Protein AF-A0A7J4J5L0-F1 (afdb_monomer)

Solvent-accessible surface area (backbone atoms only — not comparable to full-atom values): 15634 Å² total; per-residue (Å²): 139,87,83,86,82,85,83,82,83,81,82,79,83,82,80,78,83,82,77,85,82,79,92,78,78,90,78,80,82,84,77,84,75,81,82,77,85,75,88,71,87,77,83,82,76,91,72,92,75,92,73,93,68,88,71,80,74,79,77,71,81,46,64,68,41,62,32,50,82,41,61,46,30,36,26,33,30,34,64,84,65,46,70,58,67,76,44,78,20,93,71,23,31,55,92,49,35,62,42,61,39,94,86,28,74,61,43,65,31,49,79,44,61,47,23,31,23,34,30,35,37,73,61,48,75,46,78,71,44,79,16,94,60,23,32,53,98,46,37,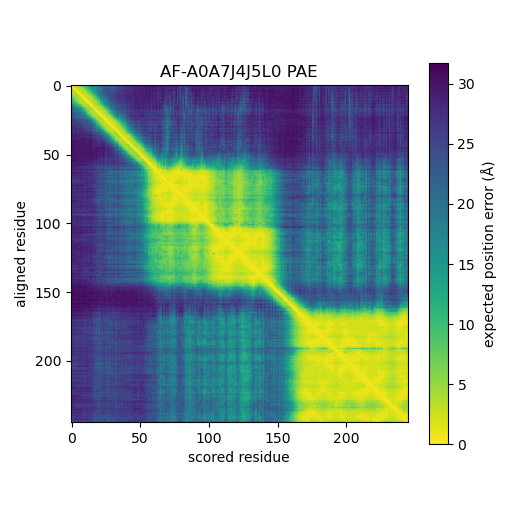60,43,68,78,78,82,75,76,75,71,82,74,79,67,88,63,89,66,74,78,74,78,75,70,77,76,77,78,84,76,70,75,46,77,51,43,60,91,42,74,47,74,56,88,85,32,44,39,28,56,67,50,67,60,79,64,34,36,24,41,25,46,73,89,40,75,52,69,82,37,40,65,73,28,71,48,70,46,98,68,65,48,33,40,33,29,70,38,68,45,64,44,94,53,93,89,41,61,47,35,35,32,31,35,77,91

Structure (mmCIF, N/CA/C/O backbone):
data_AF-A0A7J4J5L0-F1
#
_entry.id   AF-A0A7J4J5L0-F1
#
loop_
_atom_site.group_PDB
_atom_site.id
_atom_site.type_symbol
_atom_site.label_atom_id
_atom_site.label_alt_id
_atom_site.label_comp_id
_atom_site.label_asym_id
_atom_site.label_entity_id
_atom_site.label_seq_id
_atom_site.pdbx_PDB_ins_code
_atom_site.Cartn_x
_atom_site.Cartn_y
_atom_site.Cartn_z
_atom_site.occupancy
_atom_site.B_iso_or_equiv
_atom_site.auth_seq_id
_atom_site.auth_comp_id
_atom_site.auth_asym_id
_atom_site.auth_atom_id
_atom_site.pdbx_PDB_model_num
ATOM 1 N N . MET A 1 1 ? -51.462 -38.281 29.229 1.00 41.22 1 MET A N 1
ATOM 2 C CA . MET A 1 1 ? -50.210 -37.499 29.132 1.00 41.22 1 MET A CA 1
ATOM 3 C C . MET A 1 1 ? -50.408 -36.422 28.075 1.00 41.22 1 MET A C 1
ATOM 5 O O . MET A 1 1 ? -50.454 -36.747 26.898 1.00 41.22 1 MET A O 1
ATOM 9 N N . LYS A 1 2 ? -50.655 -35.177 28.496 1.00 41.81 2 LYS A N 1
ATOM 10 C CA . LYS A 1 2 ? -50.854 -34.020 27.610 1.00 41.81 2 LYS A CA 1
ATOM 11 C C . LYS A 1 2 ? -49.502 -33.325 27.428 1.00 41.81 2 LYS A C 1
ATOM 13 O O . LYS A 1 2 ? -48.874 -32.989 28.426 1.00 41.81 2 LYS A O 1
ATOM 18 N N . LYS A 1 3 ? -49.044 -33.163 26.185 1.00 50.28 3 LYS A N 1
ATOM 19 C CA . LYS A 1 3 ? -47.893 -32.318 25.843 1.00 50.28 3 LYS A CA 1
ATOM 20 C C . LYS A 1 3 ? -48.438 -30.997 25.321 1.00 50.28 3 LYS A C 1
ATOM 22 O O . LYS A 1 3 ? -49.025 -30.967 24.244 1.00 50.28 3 LYS A O 1
ATOM 27 N N . GLU A 1 4 ? -48.274 -29.943 26.106 1.00 55.88 4 GLU A N 1
ATOM 28 C CA . GLU A 1 4 ? -48.490 -28.577 25.645 1.00 55.88 4 GLU A CA 1
ATOM 29 C C . GLU A 1 4 ? -47.251 -28.116 24.875 1.00 55.88 4 GLU A C 1
ATOM 31 O O . GLU A 1 4 ? -46.119 -28.270 25.334 1.00 55.88 4 GLU A O 1
ATOM 36 N N . VAL A 1 5 ? -47.479 -27.609 23.667 1.00 58.91 5 VAL A N 1
ATOM 37 C CA . VAL A 1 5 ? -46.467 -27.021 22.792 1.00 58.91 5 VAL A CA 1
ATOM 38 C C . VAL A 1 5 ? -46.640 -25.510 22.894 1.00 58.91 5 VAL A C 1
ATOM 40 O O . VAL A 1 5 ? -47.616 -24.958 22.394 1.00 58.91 5 VAL A O 1
ATOM 43 N N . ILE A 1 6 ? -45.708 -24.849 23.579 1.00 58.22 6 ILE A N 1
ATOM 44 C CA . ILE A 1 6 ? -45.646 -23.390 23.686 1.00 58.22 6 ILE A CA 1
ATOM 45 C C . ILE A 1 6 ? -44.776 -22.892 22.528 1.00 58.22 6 ILE A C 1
ATOM 47 O O . ILE A 1 6 ? -43.554 -23.016 22.564 1.00 58.22 6 ILE A O 1
ATOM 51 N N . ILE A 1 7 ? -45.406 -22.358 21.479 1.00 59.81 7 ILE A N 1
ATOM 52 C CA . ILE A 1 7 ? -44.718 -21.625 20.409 1.00 59.81 7 ILE A CA 1
ATOM 53 C C . ILE A 1 7 ? -44.631 -20.166 20.856 1.00 59.81 7 ILE A C 1
ATOM 55 O O . ILE A 1 7 ? -45.620 -19.436 20.841 1.00 59.81 7 ILE A O 1
ATOM 59 N N . ALA A 1 8 ? -43.444 -19.764 21.305 1.00 60.69 8 ALA A N 1
ATOM 60 C CA . ALA A 1 8 ? -43.120 -18.382 21.623 1.00 60.69 8 ALA A CA 1
ATOM 61 C C . ALA A 1 8 ? -42.741 -17.638 20.333 1.00 60.69 8 ALA A C 1
ATOM 63 O O . ALA A 1 8 ? -41.656 -17.819 19.781 1.00 60.69 8 ALA A O 1
ATOM 64 N N . THR A 1 9 ? -43.660 -16.812 19.843 1.00 57.59 9 THR A N 1
ATOM 65 C CA . THR A 1 9 ? -43.464 -15.925 18.693 1.00 57.59 9 THR A CA 1
ATOM 66 C C . THR A 1 9 ? -42.597 -14.735 19.110 1.00 57.59 9 THR A C 1
ATOM 68 O O . THR A 1 9 ? -43.066 -13.827 19.795 1.00 57.59 9 THR A O 1
ATOM 71 N N . ILE A 1 10 ? -41.322 -14.732 18.716 1.00 63.66 10 ILE A N 1
ATOM 72 C CA . ILE A 1 10 ? -40.410 -13.596 18.906 1.00 63.66 10 ILE A CA 1
ATOM 73 C C . ILE A 1 10 ? -40.639 -12.598 17.765 1.00 63.66 10 ILE A C 1
ATOM 75 O O . ILE A 1 10 ? -40.247 -12.828 16.623 1.00 63.66 10 ILE A O 1
ATOM 79 N N . ILE A 1 11 ? -41.298 -11.487 18.091 1.00 62.69 11 ILE A N 1
ATOM 80 C CA . ILE A 1 11 ? -41.438 -10.304 17.236 1.00 62.69 11 ILE A CA 1
ATOM 81 C C . ILE A 1 11 ? -40.157 -9.478 17.400 1.00 62.69 11 ILE A C 1
ATOM 83 O O . ILE A 1 11 ? -39.977 -8.808 18.416 1.00 62.69 11 ILE A O 1
ATOM 87 N N . LEU A 1 12 ? -39.253 -9.536 16.418 1.00 59.22 12 LEU A N 1
ATOM 88 C CA . LEU A 1 12 ? -38.087 -8.653 16.366 1.00 59.22 12 LEU A CA 1
ATOM 89 C C . LEU A 1 12 ? -38.465 -7.364 15.618 1.00 59.22 12 LEU A C 1
ATOM 91 O O . LEU A 1 12 ? -38.636 -7.354 14.400 1.00 59.22 12 LEU A O 1
ATOM 95 N N . PHE A 1 13 ? -38.611 -6.277 16.374 1.00 47.94 13 PHE A N 1
ATOM 96 C CA . PHE A 1 13 ? -38.745 -4.910 15.875 1.00 47.94 13 PHE A CA 1
ATOM 97 C C . PHE A 1 13 ? -37.449 -4.478 15.167 1.00 47.94 13 PHE A C 1
ATOM 99 O O . PHE A 1 13 ? -36.434 -4.235 15.816 1.00 47.94 13 PHE A O 1
ATOM 106 N N . LEU A 1 14 ? -37.488 -4.335 13.840 1.00 54.16 14 LEU A N 1
ATOM 107 C CA . LEU A 1 14 ? -36.472 -3.607 13.075 1.00 54.16 14 LEU A CA 1
ATOM 108 C C . LEU A 1 14 ? -36.854 -2.123 13.045 1.00 54.16 14 LEU A C 1
ATOM 110 O O . LEU A 1 14 ? -37.567 -1.662 12.157 1.00 54.16 14 LEU A O 1
ATOM 114 N N . ILE A 1 15 ? -36.390 -1.374 14.046 1.00 58.59 15 ILE A N 1
ATOM 115 C CA . ILE A 1 15 ? -36.432 0.090 14.038 1.00 58.59 15 ILE A CA 1
ATOM 116 C C . ILE A 1 15 ? -35.252 0.556 13.180 1.00 58.59 15 ILE A C 1
ATOM 118 O O . ILE A 1 15 ? -34.105 0.558 13.622 1.00 58.59 15 ILE A O 1
ATOM 122 N N . GLY A 1 16 ? -35.532 0.892 11.922 1.00 48.28 16 GLY A N 1
ATOM 123 C CA . GLY A 1 16 ? -34.565 1.511 11.022 1.00 48.28 16 GLY A CA 1
ATOM 124 C C . GLY A 1 16 ? -34.326 2.968 11.412 1.00 48.28 16 GLY A C 1
ATOM 125 O O . GLY A 1 16 ? -35.200 3.811 11.233 1.00 48.28 16 GLY A O 1
ATOM 126 N N . CYS A 1 17 ? -33.134 3.272 11.923 1.00 54.00 17 CYS A N 1
ATOM 127 C CA . CYS A 1 17 ? -32.651 4.642 12.056 1.00 54.00 17 CYS A CA 1
ATOM 128 C C . CYS A 1 17 ? -32.363 5.217 10.661 1.00 54.00 17 CYS A C 1
ATOM 130 O O . CYS A 1 17 ? -31.339 4.908 10.056 1.00 54.00 17 CYS A O 1
ATOM 132 N N . THR A 1 18 ? -33.244 6.076 10.150 1.00 53.25 18 THR A N 1
ATOM 133 C CA . THR A 1 18 ? -32.931 6.949 9.014 1.00 53.25 18 THR A CA 1
ATOM 134 C C . THR A 1 18 ? -32.119 8.136 9.526 1.00 53.25 18 THR A C 1
ATOM 136 O O . THR A 1 18 ? -32.657 9.011 10.204 1.00 53.25 18 THR A O 1
ATOM 139 N N . ILE A 1 19 ? -30.822 8.169 9.225 1.00 63.94 19 ILE A N 1
ATOM 140 C CA . ILE A 1 19 ? -29.984 9.348 9.468 1.00 63.94 19 ILE A CA 1
ATOM 141 C C . ILE A 1 19 ? -30.158 10.290 8.264 1.00 63.94 19 ILE A C 1
ATOM 143 O O . ILE A 1 19 ? -29.906 9.859 7.137 1.00 63.94 19 ILE A O 1
ATOM 147 N N . PRO A 1 20 ? -30.578 11.554 8.450 1.00 54.88 20 PRO A N 1
ATOM 148 C CA . PRO A 1 20 ? -30.603 12.531 7.370 1.00 54.88 20 PRO A CA 1
ATOM 149 C C . PRO A 1 20 ? -29.170 12.945 7.013 1.00 54.88 20 PRO A C 1
ATOM 151 O O . PRO A 1 20 ? -28.443 13.498 7.837 1.00 54.88 20 PRO A O 1
ATOM 154 N N . ILE A 1 21 ? -28.761 12.678 5.774 1.00 49.75 21 ILE A N 1
ATOM 155 C CA . ILE A 1 21 ? -27.509 13.187 5.212 1.00 49.75 21 ILE A CA 1
ATOM 156 C C . ILE A 1 21 ? -27.763 14.646 4.812 1.00 49.75 21 ILE A C 1
ATOM 158 O O . ILE A 1 21 ? -28.465 14.913 3.840 1.00 49.75 21 ILE A O 1
ATOM 162 N N . GLN A 1 22 ? -27.225 15.594 5.581 1.00 47.97 22 GLN A N 1
ATOM 163 C CA . GLN A 1 22 ? -27.117 16.990 5.158 1.00 47.97 22 GLN A CA 1
ATOM 164 C C . GLN A 1 22 ? -25.947 17.124 4.176 1.00 47.97 22 GLN A C 1
ATOM 166 O O . GLN A 1 22 ? -24.782 17.017 4.556 1.00 47.97 22 GLN A O 1
ATOM 171 N N . GLU A 1 23 ? -26.261 17.371 2.905 1.00 47.53 23 GLU A N 1
ATOM 172 C CA . GLU A 1 23 ? -25.300 17.853 1.916 1.00 47.53 23 GLU A CA 1
ATOM 173 C C . GLU A 1 23 ? -24.926 19.304 2.241 1.00 47.53 23 GLU A C 1
ATOM 175 O O . GLU A 1 23 ? -25.653 20.246 1.927 1.00 47.53 23 GLU A O 1
ATOM 180 N N . THR A 1 24 ? -23.767 19.507 2.861 1.00 56.09 24 THR A N 1
ATOM 181 C CA . THR A 1 24 ? -23.131 20.826 2.929 1.00 56.09 24 THR A CA 1
ATOM 182 C C . THR A 1 24 ? -21.750 20.764 2.304 1.00 56.09 24 THR A C 1
ATOM 184 O O . THR A 1 24 ? -20.881 20.048 2.796 1.00 56.09 24 THR A O 1
ATOM 187 N N . GLY A 1 25 ? -21.536 21.572 1.262 1.00 41.88 25 GLY A N 1
ATOM 188 C CA . GLY A 1 25 ? -20.196 22.005 0.870 1.00 41.88 25 GLY A CA 1
ATOM 189 C C . GLY A 1 25 ? -19.904 21.947 -0.624 1.00 41.88 25 GLY A C 1
ATOM 190 O O . GLY A 1 25 ? -19.124 21.113 -1.071 1.00 41.88 25 GLY A O 1
ATOM 191 N N . LYS A 1 26 ? -20.442 22.901 -1.395 1.00 43.31 26 LYS A N 1
ATOM 192 C CA . LYS A 1 26 ? -19.786 23.337 -2.636 1.00 43.31 26 LYS A CA 1
ATOM 193 C C . LYS A 1 26 ? -18.504 24.077 -2.242 1.00 43.31 26 LYS A C 1
ATOM 195 O O . LYS A 1 26 ? -18.563 25.236 -1.842 1.00 43.31 26 LYS A O 1
ATOM 200 N N . ALA A 1 27 ? -17.364 23.400 -2.318 1.00 41.53 27 ALA A N 1
ATOM 201 C CA . ALA A 1 27 ? -16.062 24.050 -2.262 1.00 41.53 27 ALA A CA 1
ATOM 202 C C . ALA A 1 27 ? -15.787 24.692 -3.630 1.00 41.53 27 ALA A C 1
ATOM 204 O O . ALA A 1 27 ? -15.603 23.994 -4.626 1.00 41.53 27 ALA A O 1
ATOM 205 N N . TYR A 1 28 ? -15.805 26.022 -3.679 1.00 46.91 28 TYR A N 1
ATOM 206 C CA . TYR A 1 28 ? -15.285 26.784 -4.807 1.00 46.91 28 TYR A CA 1
ATOM 207 C C . TYR A 1 28 ? -13.760 26.804 -4.694 1.00 46.91 28 TYR A C 1
ATOM 209 O O . TYR A 1 28 ? -13.218 27.397 -3.764 1.00 46.91 28 TYR A O 1
ATOM 217 N N . PHE A 1 29 ? -13.072 26.155 -5.631 1.00 48.50 29 PHE A N 1
ATOM 218 C CA . PHE A 1 29 ? -11.653 26.402 -5.859 1.00 48.50 29 PHE 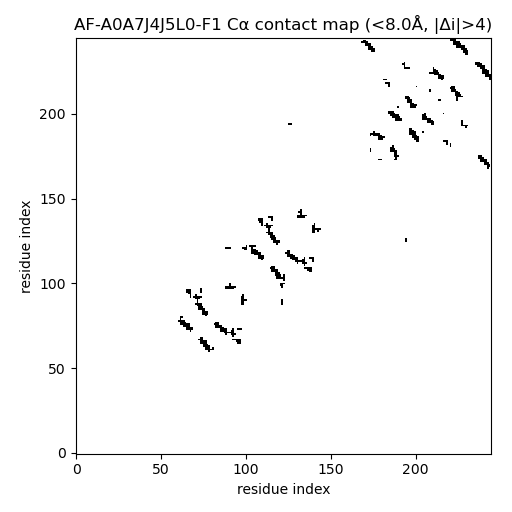A CA 1
ATOM 219 C C . PHE A 1 29 ? -11.540 27.603 -6.797 1.00 48.50 29 PHE A C 1
ATOM 221 O O . PHE A 1 29 ? -11.935 27.535 -7.958 1.00 48.50 29 PHE A O 1
ATOM 228 N N . VAL A 1 30 ? -11.043 28.718 -6.265 1.00 49.28 30 VAL A N 1
ATOM 229 C CA . VAL A 1 30 ? -10.548 29.842 -7.060 1.00 49.28 30 VAL A CA 1
ATOM 230 C C . VAL A 1 30 ? -9.077 29.544 -7.334 1.00 49.28 30 VAL A C 1
ATOM 232 O O . VAL A 1 30 ? -8.233 29.748 -6.465 1.00 49.28 30 VAL A O 1
ATOM 235 N N . GLU A 1 31 ? -8.770 29.008 -8.513 1.00 54.03 31 GLU A N 1
ATOM 236 C CA . GLU A 1 31 ? -7.400 29.010 -9.022 1.00 54.03 31 GLU A CA 1
ATOM 237 C C . GLU A 1 31 ? -7.111 30.386 -9.628 1.00 54.03 31 GLU A C 1
ATOM 239 O O . GLU A 1 31 ? -7.734 30.807 -10.603 1.00 54.03 31 GLU A O 1
ATOM 244 N N . ASN A 1 32 ? -6.160 31.094 -9.018 1.00 53.44 32 ASN A N 1
ATOM 245 C CA . ASN A 1 32 ? -5.480 32.225 -9.634 1.00 53.44 32 ASN A CA 1
ATOM 246 C C . ASN A 1 32 ? -4.649 31.689 -10.805 1.00 53.44 32 ASN A C 1
ATOM 248 O O . ASN A 1 32 ? -3.550 31.173 -10.611 1.00 53.44 32 ASN A O 1
ATOM 252 N N . ILE A 1 33 ? -5.187 31.804 -12.016 1.00 55.09 33 ILE A N 1
ATOM 253 C CA . ILE A 1 33 ? -4.432 31.599 -13.250 1.00 55.09 33 ILE A CA 1
ATOM 254 C C . ILE A 1 33 ? -3.673 32.900 -13.524 1.00 55.09 33 ILE A C 1
ATOM 256 O O . ILE A 1 33 ? -4.262 33.911 -13.908 1.00 55.09 33 ILE A O 1
ATOM 260 N N . GLU A 1 34 ? -2.358 32.884 -13.304 1.00 56.50 34 GLU A N 1
ATOM 261 C CA . GLU A 1 34 ? -1.467 33.910 -13.840 1.00 56.50 34 GLU A CA 1
ATOM 262 C C . GLU A 1 34 ? -1.493 33.822 -15.371 1.00 56.50 34 GLU A C 1
ATOM 264 O O . GLU A 1 34 ? -1.092 32.831 -15.983 1.00 56.50 34 GLU A O 1
ATOM 269 N N . ASN A 1 35 ? -2.046 34.870 -15.981 1.00 49.44 35 ASN A N 1
ATOM 270 C CA . ASN A 1 35 ? -2.216 35.026 -17.417 1.00 49.44 35 ASN A CA 1
ATOM 271 C C . ASN A 1 35 ? -0.862 35.003 -18.137 1.00 49.44 35 ASN A C 1
ATOM 273 O O . ASN A 1 35 ? -0.166 36.017 -18.196 1.00 49.44 35 ASN A O 1
ATOM 277 N N . ASN A 1 36 ? -0.519 33.870 -18.749 1.00 54.34 36 ASN A N 1
ATOM 278 C CA . ASN A 1 36 ? 0.486 33.839 -19.801 1.00 54.34 36 ASN A CA 1
ATOM 279 C C . ASN A 1 36 ? -0.211 34.138 -21.136 1.00 54.34 36 ASN A C 1
ATOM 281 O O . ASN A 1 36 ? -0.947 33.315 -21.683 1.00 54.34 36 ASN A O 1
ATOM 285 N N . THR A 1 37 ? -0.039 35.369 -21.608 1.00 45.97 37 THR A N 1
ATOM 286 C CA . THR A 1 37 ? -0.673 35.926 -22.805 1.00 45.97 37 THR A CA 1
ATOM 287 C C . THR A 1 37 ? -0.157 35.227 -24.064 1.00 45.97 37 THR A C 1
ATOM 289 O O . THR A 1 37 ? 0.851 35.624 -24.646 1.00 45.97 37 THR A O 1
ATOM 292 N N . ILE A 1 38 ? -0.857 34.186 -24.519 1.00 52.00 38 ILE A N 1
ATOM 293 C CA . ILE A 1 38 ? -0.682 33.652 -25.873 1.00 52.00 38 ILE A CA 1
ATOM 294 C C . ILE A 1 38 ? -1.526 34.519 -26.813 1.00 52.00 38 ILE A C 1
ATOM 296 O O . ILE A 1 38 ? -2.755 34.461 -26.800 1.00 52.00 38 ILE A O 1
ATOM 300 N N . ASN A 1 39 ? -0.855 35.335 -27.629 1.00 46.88 39 ASN A N 1
ATOM 301 C CA . ASN A 1 39 ? -1.460 36.083 -28.731 1.00 46.88 39 ASN A CA 1
ATOM 302 C C . ASN A 1 39 ? -1.982 35.108 -29.799 1.00 46.88 39 ASN A C 1
ATOM 304 O O . ASN A 1 39 ? -1.275 34.776 -30.748 1.00 46.88 39 ASN A O 1
ATOM 308 N N . ILE A 1 40 ? -3.224 34.648 -29.650 1.00 48.03 40 ILE A N 1
ATOM 309 C CA . ILE A 1 40 ? -3.957 33.977 -30.724 1.00 48.03 40 ILE A CA 1
ATOM 310 C C . ILE A 1 40 ? -4.703 35.058 -31.500 1.00 48.03 40 ILE A C 1
ATOM 312 O O . ILE A 1 40 ? -5.673 35.640 -31.018 1.00 48.03 40 ILE A O 1
ATOM 316 N N . THR A 1 41 ? -4.225 35.336 -32.710 1.00 46.03 41 THR A N 1
ATOM 317 C CA . THR A 1 41 ? -4.875 36.206 -33.692 1.00 46.03 41 THR A CA 1
ATOM 318 C C . THR A 1 41 ? -6.282 35.683 -33.993 1.00 46.03 41 THR A C 1
ATOM 320 O O . THR A 1 41 ? -6.459 34.713 -34.729 1.00 46.03 41 THR A O 1
ATOM 323 N N . GLN A 1 42 ? -7.294 36.321 -33.407 1.00 45.78 42 GLN A N 1
ATOM 324 C CA . GLN A 1 42 ? -8.696 36.075 -33.723 1.00 45.78 42 GLN A CA 1
ATOM 325 C C . GLN A 1 42 ? -9.066 36.813 -35.013 1.00 45.78 42 GLN A C 1
ATOM 327 O O . GLN A 1 42 ? -9.263 38.025 -35.012 1.00 45.78 42 GLN A O 1
ATOM 332 N N . ASN A 1 43 ? -9.212 36.071 -36.111 1.00 49.44 43 ASN A N 1
ATOM 333 C CA . ASN A 1 43 ? -10.001 36.527 -37.252 1.00 49.44 43 ASN A CA 1
ATOM 334 C C . ASN A 1 43 ? -11.486 36.364 -36.903 1.00 49.44 43 ASN A C 1
ATOM 336 O O . ASN A 1 43 ? -12.073 35.295 -37.069 1.00 49.44 43 ASN A O 1
ATOM 340 N N . GLN A 1 44 ? -12.076 37.439 -36.383 1.00 52.62 44 GLN A N 1
ATOM 341 C CA . GLN A 1 44 ? -13.515 37.582 -36.191 1.00 52.62 44 GLN A CA 1
ATOM 342 C C . GLN A 1 44 ? -14.214 37.687 -37.553 1.00 52.62 44 GLN A C 1
ATOM 344 O O . GLN A 1 44 ? -14.100 38.691 -38.252 1.00 52.62 44 GLN A O 1
ATOM 349 N N . SER A 1 45 ? -14.988 36.663 -37.911 1.00 55.06 45 SER A N 1
ATOM 350 C CA . SER A 1 45 ? -16.084 36.788 -38.871 1.00 55.06 45 SER A CA 1
ATOM 351 C C . SER A 1 45 ? -17.381 36.552 -38.106 1.00 55.06 45 SER A C 1
ATOM 353 O O . SER A 1 45 ? -17.760 35.418 -37.817 1.00 55.06 45 SER A O 1
ATOM 355 N N . ASN A 1 46 ? -18.021 37.653 -37.711 1.00 59.12 46 ASN A N 1
ATOM 356 C CA . ASN A 1 46 ? -19.341 37.644 -37.099 1.00 59.12 46 ASN A CA 1
ATOM 357 C C . ASN A 1 46 ? -20.361 37.157 -38.131 1.00 59.12 46 ASN A C 1
ATOM 359 O O . ASN A 1 46 ? -20.699 37.879 -39.069 1.00 59.12 46 ASN A O 1
ATOM 363 N N . LYS A 1 47 ? -20.872 35.942 -37.933 1.00 55.12 47 LYS A N 1
ATOM 364 C CA . LYS A 1 47 ? -22.097 35.475 -38.576 1.00 55.12 47 LYS A CA 1
ATOM 365 C C . LYS A 1 47 ? -23.112 35.157 -37.489 1.00 55.12 47 LYS A C 1
ATOM 367 O O . LYS A 1 47 ? -23.065 34.096 -36.873 1.00 55.12 47 LYS A O 1
ATOM 372 N N . GLU A 1 48 ? -24.014 36.107 -37.262 1.00 62.06 48 GLU A N 1
ATOM 373 C CA . GLU A 1 48 ? -25.265 35.882 -36.543 1.00 62.06 48 GLU A CA 1
ATOM 374 C C . GLU A 1 48 ? -26.005 34.701 -37.178 1.00 62.06 48 GLU A C 1
ATOM 376 O O . GLU A 1 48 ? -26.349 34.731 -38.363 1.00 62.06 48 GLU A O 1
ATOM 381 N N . ILE A 1 49 ? -26.264 33.656 -36.392 1.00 51.50 49 ILE A N 1
ATOM 382 C CA . ILE A 1 49 ? -27.213 32.607 -36.760 1.00 51.50 49 ILE A CA 1
ATOM 383 C C . ILE A 1 49 ? -28.206 32.426 -35.617 1.00 51.50 49 ILE A C 1
ATOM 385 O O . ILE A 1 49 ? -27.935 31.804 -34.593 1.00 51.50 49 ILE A O 1
ATOM 389 N N . ASN A 1 50 ? -29.395 32.968 -35.869 1.00 60.72 50 ASN A N 1
ATOM 390 C CA . ASN A 1 50 ? -30.661 32.557 -35.286 1.00 60.72 50 ASN A CA 1
ATOM 391 C C . ASN A 1 50 ? -30.892 31.051 -35.485 1.00 60.72 50 ASN A C 1
ATOM 393 O O . ASN A 1 50 ? -30.927 30.596 -36.628 1.00 60.72 50 ASN A O 1
ATOM 397 N N . LYS A 1 51 ? -31.170 30.318 -34.404 1.00 48.84 51 LYS A N 1
ATOM 398 C CA . LYS A 1 51 ? -32.390 29.505 -34.207 1.00 48.84 51 LYS A CA 1
ATOM 399 C C . LYS A 1 51 ? -32.167 28.472 -33.109 1.00 48.84 51 LYS A C 1
ATOM 401 O O . LYS A 1 51 ? -31.429 27.507 -33.273 1.00 48.84 51 LYS A O 1
ATOM 406 N N . THR A 1 52 ? -32.925 28.654 -32.038 1.00 56.91 52 THR A N 1
ATOM 407 C CA . THR A 1 52 ? -33.253 27.663 -31.020 1.00 56.91 52 THR A CA 1
ATOM 408 C C . THR A 1 52 ? -33.915 26.461 -31.695 1.00 56.91 52 THR A C 1
ATOM 410 O O . THR A 1 52 ? -35.101 26.488 -32.023 1.00 56.91 52 THR A O 1
ATOM 413 N N . LYS A 1 53 ? -33.132 25.418 -31.968 1.00 52.38 53 LYS A N 1
ATOM 414 C CA . LYS A 1 53 ? -33.646 24.077 -32.235 1.00 52.38 53 LYS A CA 1
ATOM 415 C C . LYS A 1 53 ? -33.582 23.349 -30.898 1.00 52.38 53 LYS A C 1
ATOM 417 O O . LYS A 1 53 ? -32.493 23.175 -30.362 1.00 52.38 53 LYS A O 1
ATOM 422 N N . ASN A 1 54 ? -34.744 23.000 -30.347 1.00 57.16 54 ASN A N 1
ATOM 423 C CA . ASN A 1 54 ? -34.845 21.993 -29.296 1.00 57.16 54 ASN A CA 1
ATOM 424 C C . ASN A 1 54 ? -34.330 20.689 -29.904 1.00 57.16 54 ASN A C 1
ATOM 426 O O . ASN A 1 54 ? -35.077 19.984 -30.578 1.00 57.16 54 ASN A O 1
ATOM 430 N N . ASP A 1 55 ? -33.030 20.454 -29.761 1.00 54.50 55 ASP A N 1
ATOM 431 C CA . ASP A 1 55 ? -32.430 19.163 -30.039 1.00 54.50 55 ASP A CA 1
ATOM 432 C C . ASP A 1 55 ? -32.886 18.263 -28.894 1.00 54.50 55 ASP A C 1
ATOM 434 O O . ASP A 1 55 ? -32.534 18.483 -27.733 1.00 54.50 55 ASP A O 1
ATOM 438 N N . GLU A 1 56 ? -33.771 17.319 -29.205 1.00 60.91 56 GLU A N 1
ATOM 439 C CA . GLU A 1 56 ? -34.049 16.189 -28.332 1.00 60.91 56 GLU A CA 1
ATOM 440 C C . GLU A 1 56 ? -32.722 15.458 -28.155 1.00 60.91 56 GLU A C 1
ATOM 442 O O . GLU A 1 56 ? -32.310 14.667 -29.001 1.00 60.91 56 GLU A O 1
ATOM 447 N N . THR A 1 57 ? -32.003 15.795 -27.083 1.00 59.34 57 THR A N 1
ATOM 448 C CA . THR A 1 57 ? -30.752 15.147 -26.719 1.00 59.34 57 THR A CA 1
ATOM 449 C C . THR A 1 57 ? -31.078 13.686 -26.454 1.00 59.34 57 THR A C 1
ATOM 451 O O . THR A 1 57 ? -31.553 13.331 -25.374 1.00 59.34 57 THR A O 1
ATOM 454 N N . ILE A 1 58 ? -30.884 12.843 -27.469 1.00 68.81 58 ILE A N 1
ATOM 455 C CA . ILE A 1 58 ? -30.968 11.393 -27.357 1.00 68.81 58 ILE A CA 1
ATOM 456 C C . ILE A 1 58 ? -29.914 11.012 -26.322 1.00 68.81 58 ILE A C 1
ATOM 458 O O . ILE A 1 58 ? -28.719 10.966 -26.609 1.00 68.81 58 ILE A O 1
ATOM 462 N N . SER A 1 59 ? -30.366 10.840 -25.083 1.00 74.56 59 SER A N 1
ATOM 463 C CA . SER A 1 59 ? -29.531 10.445 -23.961 1.00 74.56 59 SER A CA 1
ATOM 464 C C . SER A 1 59 ? -29.080 9.016 -24.226 1.00 74.56 59 SER A C 1
ATOM 466 O O . SER A 1 59 ? -29.820 8.063 -23.981 1.00 74.56 59 SER A O 1
ATOM 468 N N . THR A 1 60 ? -27.891 8.863 -24.809 1.00 82.56 60 THR A N 1
ATOM 469 C CA . THR A 1 60 ? -27.239 7.560 -24.916 1.00 82.56 60 THR A CA 1
ATOM 470 C C . THR A 1 60 ? -27.113 6.970 -23.513 1.00 82.56 60 THR A C 1
ATOM 472 O O . THR A 1 60 ? -26.647 7.673 -22.611 1.00 82.56 60 THR A O 1
ATOM 475 N N . PRO A 1 61 ? -27.537 5.712 -23.304 1.00 89.25 61 PRO A N 1
ATOM 476 C CA . PRO A 1 61 ? -27.467 5.079 -21.996 1.00 89.25 61 PRO A CA 1
ATOM 477 C C . PRO A 1 61 ? -26.025 5.097 -21.481 1.00 89.25 61 PRO A C 1
ATOM 479 O O . PRO A 1 61 ? -25.079 4.825 -22.220 1.00 89.25 61 PRO A O 1
ATOM 482 N N . CYS A 1 62 ? -25.855 5.457 -20.210 1.00 93.81 62 CYS A N 1
ATOM 483 C CA . CYS A 1 62 ? -24.546 5.464 -19.575 1.00 93.81 62 CYS A CA 1
ATOM 484 C C . CYS A 1 62 ? -24.105 4.031 -19.297 1.00 93.81 62 CYS A C 1
ATOM 486 O O . CYS A 1 62 ? -24.739 3.316 -18.525 1.00 93.81 62 CYS A O 1
ATOM 488 N N . GLU A 1 63 ? -23.001 3.627 -19.911 1.00 96.19 63 GLU A N 1
ATOM 489 C CA . GLU A 1 63 ? -22.358 2.343 -19.652 1.00 96.19 63 GLU A CA 1
ATOM 490 C C . GLU A 1 63 ? -21.199 2.525 -18.676 1.00 96.19 63 GLU A C 1
ATOM 492 O O . GLU A 1 63 ? -20.426 3.485 -18.792 1.00 96.19 63 GLU A O 1
ATOM 497 N N . GLN A 1 64 ? -21.059 1.585 -17.738 1.00 96.69 64 GLN A N 1
ATOM 498 C CA . GLN A 1 64 ? -19.958 1.579 -16.787 1.00 96.69 64 GLN A CA 1
ATOM 499 C C . GLN A 1 64 ? -18.606 1.435 -17.498 1.00 96.69 64 GLN A C 1
ATOM 501 O O . GLN A 1 64 ? -18.294 0.388 -18.062 1.00 96.69 64 GLN A O 1
ATOM 506 N N . GLN A 1 65 ? -17.787 2.482 -17.440 1.00 97.12 65 GLN A N 1
ATOM 507 C CA . GLN A 1 65 ? -16.474 2.528 -18.081 1.00 97.12 65 GLN A CA 1
ATOM 508 C C . GLN A 1 65 ? -15.611 3.621 -17.459 1.00 97.12 65 GLN A C 1
ATOM 510 O O . GLN A 1 65 ? -16.120 4.579 -16.879 1.00 97.12 65 GLN A O 1
ATOM 515 N N . TRP A 1 66 ? -14.294 3.518 -17.585 1.00 96.88 66 TRP A N 1
ATOM 516 C CA . TRP A 1 66 ? -13.438 4.630 -17.199 1.00 96.88 66 TRP A CA 1
ATOM 517 C C . TRP A 1 66 ? -13.489 5.733 -18.249 1.00 96.88 66 TRP A C 1
ATOM 519 O O . TRP A 1 66 ? -13.338 5.436 -19.427 1.00 96.88 66 TRP A O 1
ATOM 529 N N . ARG A 1 67 ? -13.631 6.990 -17.820 1.00 96.94 67 ARG A N 1
ATOM 530 C CA . ARG A 1 67 ? -13.614 8.155 -18.708 1.00 96.94 67 ARG A CA 1
ATOM 531 C C . ARG A 1 67 ? -12.740 9.286 -18.204 1.00 96.94 67 ARG A C 1
ATOM 533 O O . ARG A 1 67 ? -12.549 9.448 -16.998 1.00 96.94 67 ARG A O 1
ATOM 540 N N . CYS A 1 68 ? -12.243 10.095 -19.131 1.00 97.88 68 CYS A N 1
ATOM 541 C CA . CYS A 1 68 ? -11.609 11.363 -18.791 1.00 97.88 68 CYS A CA 1
ATOM 542 C C . CYS A 1 68 ? -12.688 12.369 -18.378 1.00 97.88 68 CYS A C 1
ATOM 544 O O . CYS A 1 68 ? -13.505 12.776 -19.200 1.00 97.88 68 CYS A O 1
ATOM 546 N N . ILE A 1 69 ? -12.689 12.784 -17.110 1.00 96.44 69 ILE A N 1
ATOM 547 C CA . ILE A 1 69 ? -13.608 13.828 -16.616 1.00 96.44 69 ILE A CA 1
ATOM 548 C C . ILE A 1 69 ? -12.968 15.217 -16.639 1.00 96.44 69 ILE A C 1
ATOM 550 O O . ILE A 1 69 ? -13.657 16.230 -16.566 1.00 96.44 69 ILE A O 1
ATOM 554 N N . SER A 1 70 ? -11.641 15.263 -16.729 1.00 96.31 70 SER A N 1
ATOM 555 C CA . SER A 1 70 ? -10.860 16.470 -16.958 1.00 96.31 70 SER A CA 1
ATOM 556 C C . SER A 1 70 ? -9.555 16.101 -17.672 1.00 96.31 70 SER A C 1
ATOM 558 O O . SER A 1 70 ? -9.197 14.918 -17.713 1.00 96.31 70 SER A O 1
ATOM 560 N N . PRO A 1 71 ? -8.791 17.083 -18.184 1.00 96.31 71 PRO A N 1
ATOM 561 C CA . PRO A 1 71 ? -7.484 16.822 -18.777 1.00 96.31 71 PRO A CA 1
ATOM 562 C C . PRO A 1 71 ? -6.494 16.128 -17.840 1.00 96.31 71 PRO A C 1
ATOM 564 O O . PRO A 1 71 ? -5.537 15.562 -18.338 1.00 96.31 71 PRO A O 1
ATOM 567 N N . ALA A 1 72 ? -6.695 16.147 -16.519 1.00 94.81 72 ALA A N 1
ATOM 568 C CA . ALA A 1 72 ? -5.777 15.561 -15.538 1.00 94.81 72 ALA A CA 1
ATOM 569 C C . ALA A 1 72 ? -6.383 14.398 -14.733 1.00 94.81 72 ALA A C 1
ATOM 571 O O . ALA A 1 72 ? -5.693 13.816 -13.900 1.00 94.81 72 ALA A O 1
ATOM 572 N N . ILE A 1 73 ? -7.665 14.061 -14.923 1.00 93.94 73 ILE A N 1
ATOM 573 C CA . ILE A 1 73 ? -8.362 13.078 -14.081 1.00 93.94 73 ILE A CA 1
ATOM 574 C C . ILE A 1 73 ? -9.174 12.107 -14.937 1.00 93.94 73 ILE A C 1
ATOM 576 O O . ILE A 1 73 ? -10.042 12.504 -15.719 1.00 93.94 73 ILE A O 1
ATOM 580 N N . LYS A 1 74 ? -8.939 10.817 -14.694 1.00 96.19 74 LYS A N 1
ATOM 581 C CA . LYS A 1 74 ? -9.732 9.693 -15.193 1.00 96.19 74 LYS A CA 1
ATOM 582 C C . LYS A 1 74 ? -10.600 9.158 -14.054 1.00 96.19 74 LYS A C 1
ATOM 584 O O . LYS A 1 74 ? -10.109 8.992 -12.941 1.00 96.19 74 LYS A O 1
ATOM 589 N N . ALA A 1 75 ? -11.883 8.911 -14.294 1.00 95.31 75 ALA A N 1
ATOM 590 C CA . ALA A 1 75 ? -12.801 8.401 -13.278 1.00 95.31 75 ALA A CA 1
ATOM 591 C C . ALA A 1 75 ? -13.692 7.279 -13.818 1.00 95.31 75 ALA A C 1
ATOM 593 O O . ALA A 1 75 ? -13.997 7.250 -15.010 1.00 95.31 75 ALA A O 1
ATOM 594 N N . LEU A 1 76 ? -14.101 6.351 -12.954 1.00 96.69 76 LEU A N 1
ATOM 595 C CA . LEU A 1 76 ? -15.015 5.271 -13.324 1.00 96.69 76 LEU A CA 1
ATOM 596 C C . LEU A 1 76 ? -16.445 5.821 -13.409 1.00 96.69 76 LEU A C 1
ATOM 598 O O . LEU A 1 76 ? -17.038 6.176 -12.394 1.00 96.69 76 LEU A O 1
ATOM 602 N N . GLN A 1 77 ? -16.999 5.913 -14.616 1.00 97.25 77 GLN A N 1
ATOM 603 C CA . GLN A 1 77 ? -18.413 6.199 -14.835 1.00 97.25 77 GLN A CA 1
ATOM 604 C C . GLN A 1 77 ? -19.238 4.966 -14.459 1.00 97.25 77 GLN A C 1
ATOM 606 O O . GLN A 1 77 ? -18.875 3.851 -14.822 1.00 97.25 77 GLN A O 1
ATOM 611 N N . LEU A 1 78 ? -20.344 5.160 -13.749 1.00 95.56 78 LEU A N 1
ATOM 612 C CA . LEU A 1 78 ? -21.309 4.125 -13.384 1.00 95.56 78 LEU A CA 1
ATOM 613 C C . LEU A 1 78 ? -22.535 4.166 -14.316 1.00 95.56 78 LEU A C 1
ATOM 615 O O . LEU A 1 78 ? -22.761 5.140 -15.034 1.00 95.56 78 LEU A O 1
ATOM 619 N N . ASN A 1 79 ? -23.381 3.132 -14.260 1.00 95.31 79 ASN A N 1
ATOM 620 C CA . ASN A 1 79 ? -24.580 3.011 -15.110 1.00 95.31 79 ASN A CA 1
ATOM 621 C C . ASN A 1 79 ? -25.630 4.123 -14.896 1.00 95.31 79 ASN A C 1
ATOM 623 O O . ASN A 1 79 ? -26.513 4.324 -15.721 1.00 95.31 79 ASN A O 1
ATOM 627 N N . ASN A 1 80 ? -25.543 4.863 -13.789 1.00 94.50 80 ASN A N 1
ATOM 628 C CA . ASN A 1 80 ? -26.382 6.029 -13.490 1.00 94.50 80 ASN A CA 1
ATOM 629 C C . ASN A 1 80 ? -25.734 7.361 -13.925 1.00 94.50 80 ASN A C 1
ATOM 631 O O . ASN A 1 80 ? -26.139 8.419 -13.447 1.00 94.50 80 ASN A O 1
ATOM 635 N N . CYS A 1 81 ? -24.700 7.311 -14.772 1.00 93.31 81 CYS A N 1
ATOM 636 C CA . CYS A 1 81 ? -23.911 8.454 -15.236 1.00 93.31 81 CYS A CA 1
ATOM 637 C C . CYS A 1 81 ? -23.114 9.196 -14.152 1.00 93.31 81 CYS A C 1
ATOM 639 O O . CYS A 1 81 ? -22.507 10.224 -14.456 1.00 93.31 81 CYS A O 1
ATOM 641 N N . SER A 1 82 ? -23.091 8.716 -12.905 1.00 95.75 82 SER A N 1
ATOM 642 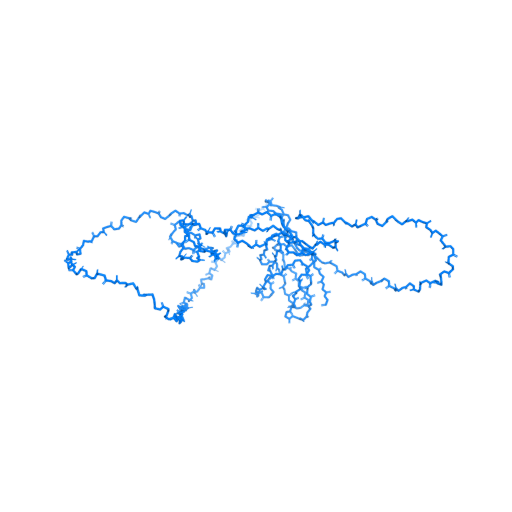C CA . SER A 1 82 ? -22.224 9.295 -11.883 1.00 95.75 82 SER A CA 1
ATOM 643 C C . SER A 1 82 ? -20.796 8.772 -12.026 1.00 95.75 82 SER A C 1
ATOM 645 O O . SER A 1 82 ? -20.552 7.740 -12.651 1.00 95.75 82 SER A O 1
ATOM 647 N N . PHE A 1 83 ? -19.838 9.497 -11.452 1.00 93.06 83 PHE A N 1
ATOM 648 C CA . PHE A 1 83 ? -18.438 9.084 -11.419 1.00 93.06 83 PHE A CA 1
ATOM 649 C C . PHE A 1 83 ? -18.059 8.631 -10.012 1.00 93.06 83 PHE A C 1
ATOM 651 O O . PHE A 1 83 ? -18.352 9.327 -9.035 1.00 93.06 83 PHE A O 1
ATOM 658 N N . SER A 1 84 ? -17.389 7.487 -9.919 1.00 93.88 84 SER A N 1
ATOM 659 C CA . SER A 1 84 ? -16.790 6.970 -8.693 1.00 93.88 84 SER A CA 1
ATOM 660 C C . SER A 1 84 ? -15.267 7.158 -8.727 1.00 93.88 84 SER A C 1
ATOM 662 O O . SER A 1 84 ? -14.808 8.261 -9.023 1.00 93.88 84 SER A O 1
ATOM 664 N N . GLU A 1 85 ? -14.504 6.130 -8.350 1.00 88.31 85 GLU A N 1
ATOM 665 C CA . GLU A 1 85 ? -13.041 6.075 -8.244 1.00 88.31 85 GLU A CA 1
ATOM 666 C C . GLU A 1 85 ? -12.314 7.003 -9.223 1.00 88.31 85 GLU A C 1
ATOM 668 O O . GLU A 1 85 ? -12.632 7.043 -10.411 1.00 88.31 85 GLU A O 1
ATOM 673 N N . ARG A 1 86 ? -11.326 7.753 -8.722 1.00 89.50 86 ARG A N 1
ATOM 674 C CA . ARG A 1 86 ? -10.585 8.756 -9.494 1.00 89.50 86 ARG A CA 1
ATOM 675 C C . ARG A 1 86 ? -9.106 8.411 -9.529 1.00 89.50 86 ARG A C 1
ATOM 677 O O . ARG A 1 86 ? -8.512 8.121 -8.493 1.00 89.50 86 ARG A O 1
ATOM 684 N N . VAL A 1 87 ? -8.520 8.520 -10.711 1.00 89.69 87 VAL A N 1
ATOM 685 C CA . VAL A 1 87 ? -7.099 8.328 -10.988 1.00 89.69 87 VAL A CA 1
ATOM 686 C C . VAL A 1 87 ? -6.546 9.634 -11.548 1.00 89.69 87 VAL A C 1
ATOM 688 O O . VAL A 1 87 ? -7.109 10.212 -12.480 1.00 89.69 87 VAL A O 1
ATOM 691 N N . SER A 1 88 ? -5.454 10.114 -10.956 1.00 90.69 88 SER A N 1
ATOM 692 C CA . SER A 1 88 ? -4.731 11.286 -11.451 1.00 90.69 88 SER A CA 1
ATOM 693 C C . SER A 1 88 ? -3.870 10.883 -12.646 1.00 90.69 88 SER A C 1
ATOM 695 O O . SER A 1 88 ? -3.033 9.992 -12.523 1.00 90.69 88 SER A O 1
ATOM 697 N N . CYS A 1 89 ? -4.062 11.526 -13.795 1.00 92.44 89 CYS A N 1
ATOM 698 C CA . CYS A 1 89 ? -3.250 11.307 -14.985 1.00 92.44 89 CYS A CA 1
ATOM 699 C C . CYS A 1 89 ? -2.149 12.370 -15.059 1.00 92.44 89 CYS A C 1
ATOM 701 O O . CYS A 1 89 ? -2.372 13.480 -15.544 1.00 92.44 89 CYS A O 1
ATOM 703 N N . LYS A 1 90 ? -0.942 12.023 -14.606 1.00 90.19 90 LYS A N 1
ATOM 704 C CA . LYS A 1 90 ? 0.192 12.957 -14.479 1.00 90.19 90 LYS A CA 1
ATOM 705 C C . LYS A 1 90 ? 0.591 13.646 -15.790 1.00 90.19 90 LYS A C 1
ATOM 707 O O . LYS A 1 90 ? 0.962 14.813 -15.769 1.00 90.19 90 LYS A O 1
ATOM 712 N N . ASN A 1 91 ? 0.471 12.938 -16.914 1.00 92.06 91 ASN A N 1
ATOM 713 C CA . ASN A 1 91 ? 0.780 13.465 -18.251 1.00 92.06 91 ASN A CA 1
ATOM 714 C C . ASN A 1 91 ? -0.477 13.804 -19.064 1.00 92.06 91 ASN A C 1
ATOM 716 O O . ASN A 1 91 ? -0.400 14.020 -20.269 1.00 92.06 91 ASN A O 1
ATOM 720 N N . GLY A 1 92 ? -1.633 13.839 -18.406 1.00 93.94 92 GLY A N 1
ATOM 721 C CA . GLY A 1 92 ? -2.915 14.152 -19.011 1.00 93.94 92 GLY A CA 1
ATOM 722 C C . GLY A 1 92 ? -3.771 12.932 -19.356 1.00 93.94 92 GLY A C 1
ATOM 723 O O . GLY A 1 92 ? -3.305 11.795 -19.359 1.00 93.94 92 GLY A O 1
ATOM 724 N N . CYS A 1 93 ? -5.053 13.171 -19.615 1.00 96.88 93 CYS A N 1
ATOM 725 C CA . CYS A 1 93 ? -6.060 12.178 -19.970 1.00 96.88 93 CYS A CA 1
ATOM 726 C C . CYS A 1 93 ? -6.605 12.484 -21.367 1.00 96.88 93 CYS A C 1
ATOM 728 O O . CYS A 1 93 ? -7.066 13.597 -21.623 1.00 96.88 93 CYS A O 1
ATOM 730 N N . PHE A 1 94 ? -6.559 11.503 -22.267 1.00 96.06 94 PHE A N 1
ATOM 731 C CA . PHE A 1 94 ? -7.042 11.627 -23.639 1.00 96.06 94 PHE A CA 1
ATOM 732 C C . PHE A 1 94 ? -7.675 10.313 -24.108 1.00 96.06 94 PHE A C 1
ATOM 734 O O . PHE A 1 94 ? -7.156 9.240 -23.808 1.00 96.06 94 PHE A O 1
ATOM 741 N N . ASN A 1 95 ? -8.798 10.391 -24.832 1.00 96.50 95 ASN A N 1
ATOM 742 C CA . ASN A 1 95 ? -9.580 9.224 -25.271 1.00 96.50 95 ASN A CA 1
ATOM 743 C C . ASN A 1 95 ? -9.808 8.207 -24.141 1.00 96.50 95 ASN A C 1
ATOM 745 O O . ASN A 1 95 ? -9.480 7.026 -24.260 1.00 96.50 95 ASN A O 1
ATOM 749 N N . ASP A 1 96 ? -10.305 8.702 -23.005 1.00 96.62 96 ASP A N 1
ATOM 750 C CA . ASP A 1 96 ? -10.632 7.890 -21.831 1.00 96.62 96 ASP A CA 1
ATOM 751 C C . ASP A 1 96 ? -9.440 7.092 -21.249 1.00 96.62 96 ASP A C 1
ATOM 753 O O . ASP A 1 96 ? -9.611 6.159 -20.461 1.00 96.62 96 ASP A O 1
ATOM 757 N N . THR A 1 97 ? -8.201 7.486 -21.568 1.00 94.62 97 THR A N 1
ATOM 758 C CA . THR A 1 97 ? -6.957 6.835 -21.126 1.00 94.62 97 THR A CA 1
ATOM 759 C C . THR A 1 97 ? -5.949 7.866 -20.610 1.00 94.62 97 THR A C 1
ATOM 761 O O . THR A 1 97 ? -5.833 8.959 -21.159 1.00 94.62 97 THR A O 1
ATOM 764 N N . CYS A 1 98 ? -5.220 7.548 -19.532 1.00 92.88 98 CYS A N 1
ATOM 765 C CA . CYS A 1 98 ? -4.112 8.402 -19.099 1.00 92.88 98 CYS A CA 1
ATOM 766 C C . CYS A 1 98 ? -2.965 8.281 -20.108 1.00 92.88 98 CYS A C 1
ATOM 768 O O . CYS A 1 98 ? -2.595 7.174 -20.492 1.00 92.88 98 CYS A O 1
ATOM 770 N N . ILE A 1 99 ? -2.402 9.411 -20.522 1.00 92.81 99 ILE A N 1
ATOM 771 C CA . ILE A 1 99 ? -1.279 9.456 -21.452 1.00 92.81 99 ILE A CA 1
ATOM 772 C C . ILE A 1 99 ? -0.049 8.871 -20.734 1.00 92.81 99 ILE A C 1
ATOM 774 O O . ILE A 1 99 ? 0.335 9.380 -19.671 1.00 92.81 99 ILE A O 1
ATOM 778 N N . PRO A 1 100 ? 0.572 7.803 -21.265 1.00 87.06 100 PRO A N 1
ATOM 779 C CA . PRO A 1 100 ? 1.784 7.251 -20.679 1.00 87.06 100 PRO A CA 1
ATOM 780 C C . PRO A 1 100 ? 2.924 8.264 -20.799 1.00 87.06 100 PRO A C 1
ATOM 782 O O . PRO A 1 100 ? 2.963 9.090 -21.714 1.00 87.06 100 PRO A O 1
ATOM 785 N N . SER A 1 101 ? 3.870 8.220 -19.869 1.00 87.56 101 SER A N 1
ATOM 786 C CA . SER A 1 101 ? 5.069 9.041 -19.983 1.00 87.56 101 SER A CA 1
ATOM 787 C C . SER A 1 101 ? 5.935 8.521 -21.126 1.00 87.56 101 SER A C 1
ATOM 789 O O . SER A 1 101 ? 6.284 7.342 -21.164 1.00 87.56 101 SER A O 1
ATOM 791 N N . SER A 1 102 ? 6.366 9.406 -22.026 1.00 85.56 102 SER A N 1
ATOM 792 C CA . SER A 1 102 ? 7.279 9.047 -23.122 1.00 85.56 102 SER A CA 1
ATOM 793 C C . SER A 1 102 ? 8.652 8.566 -22.638 1.00 85.56 102 SER A C 1
ATOM 795 O O . SER A 1 102 ? 9.393 7.948 -23.399 1.00 85.56 102 SER A O 1
ATOM 797 N N . THR A 1 103 ? 9.002 8.833 -21.378 1.00 89.69 103 THR A N 1
ATOM 798 C CA . THR A 1 103 ? 10.307 8.498 -20.792 1.00 89.69 103 THR A CA 1
ATOM 799 C C . THR A 1 103 ? 10.288 7.240 -19.927 1.00 89.69 103 THR A C 1
ATOM 801 O O . THR A 1 103 ? 11.354 6.745 -19.556 1.00 89.69 103 THR A O 1
ATOM 804 N N . CYS A 1 104 ? 9.110 6.697 -19.601 1.00 90.56 104 CYS A N 1
ATOM 805 C CA . CYS A 1 104 ? 8.985 5.596 -18.648 1.00 90.56 104 CYS A CA 1
ATOM 806 C C . CYS A 1 104 ? 8.417 4.347 -19.306 1.00 90.56 104 CYS A C 1
ATOM 808 O O . CYS A 1 104 ? 7.222 4.207 -19.523 1.00 90.56 104 CYS A O 1
ATOM 810 N N . THR A 1 105 ? 9.301 3.394 -19.582 1.00 92.88 105 THR A N 1
ATOM 811 C CA . THR A 1 105 ? 8.909 2.028 -19.945 1.00 92.88 105 THR A CA 1
ATOM 812 C C . THR A 1 105 ? 8.566 1.241 -18.688 1.00 92.88 105 THR A C 1
ATOM 814 O O . THR A 1 105 ? 9.385 1.222 -17.759 1.00 92.88 105 THR A O 1
ATOM 817 N N . ALA A 1 106 ? 7.410 0.574 -18.676 1.00 91.94 106 ALA A N 1
ATOM 818 C CA . ALA A 1 106 ? 7.019 -0.281 -17.566 1.00 91.94 106 ALA A CA 1
ATOM 819 C C . ALA A 1 106 ? 7.997 -1.452 -17.368 1.00 91.94 106 ALA A C 1
ATOM 821 O O . ALA A 1 106 ? 8.501 -2.025 -18.337 1.00 91.94 106 ALA A O 1
ATOM 822 N N . GLY A 1 107 ? 8.276 -1.809 -16.114 1.00 95.50 107 GLY A N 1
ATOM 823 C CA . GLY A 1 107 ? 9.157 -2.932 -15.784 1.00 95.50 107 GLY A CA 1
ATOM 824 C C . GLY A 1 107 ? 9.920 -2.769 -14.473 1.00 95.50 107 GLY A C 1
ATOM 825 O O . GLY A 1 107 ? 9.988 -1.682 -13.897 1.00 95.50 107 GLY A O 1
ATOM 826 N N . PHE A 1 108 ? 10.531 -3.861 -14.006 1.00 96.06 108 PHE A N 1
ATOM 827 C CA . PHE A 1 108 ? 11.425 -3.806 -12.851 1.00 96.06 108 PHE A CA 1
ATOM 828 C C . PHE A 1 108 ? 12.668 -2.986 -13.173 1.00 96.06 108 PHE A C 1
ATOM 830 O O . PHE A 1 108 ? 13.303 -3.186 -14.205 1.00 96.06 108 PHE A O 1
ATOM 837 N N . LYS A 1 109 ? 13.013 -2.059 -12.283 1.00 97.50 109 LYS A N 1
ATOM 838 C CA . LYS A 1 109 ? 14.180 -1.185 -12.400 1.00 97.50 109 LYS A CA 1
ATOM 839 C C . LYS A 1 109 ? 14.762 -0.889 -11.021 1.00 97.50 109 LYS A C 1
ATOM 841 O O . LYS A 1 109 ? 14.073 -0.966 -10.002 1.00 97.50 109 LYS A O 1
ATOM 846 N N . CYS A 1 110 ? 16.043 -0.533 -10.996 1.00 97.50 110 CYS A N 1
ATOM 847 C CA . CYS A 1 110 ? 16.656 0.038 -9.803 1.00 97.50 110 CYS A CA 1
ATOM 848 C C . CYS A 1 110 ? 16.163 1.480 -9.650 1.00 97.50 110 CYS A C 1
ATOM 850 O O . CYS A 1 110 ? 16.331 2.288 -10.560 1.00 97.50 110 CYS A O 1
ATOM 852 N N . ILE A 1 111 ? 15.542 1.790 -8.513 1.00 95.50 111 ILE A N 1
ATOM 853 C CA . ILE A 1 111 ? 15.133 3.157 -8.159 1.00 95.50 111 ILE A CA 1
ATOM 854 C C . ILE A 1 111 ? 16.377 3.963 -7.780 1.00 95.50 111 ILE A C 1
ATOM 856 O O . ILE A 1 111 ? 16.521 5.125 -8.145 1.00 95.50 111 ILE A O 1
ATOM 860 N N . ASN A 1 112 ? 17.277 3.327 -7.032 1.00 96.81 112 ASN A N 1
ATOM 861 C CA . ASN A 1 112 ? 18.587 3.836 -6.649 1.00 96.81 112 ASN A CA 1
ATOM 862 C C . ASN A 1 112 ? 19.520 2.649 -6.344 1.00 96.81 112 ASN A C 1
ATOM 864 O O . ASN A 1 112 ? 19.139 1.492 -6.532 1.00 96.81 112 ASN A O 1
ATOM 868 N N . ASN A 1 113 ? 20.726 2.928 -5.841 1.00 97.56 113 ASN A N 1
ATOM 869 C CA . ASN A 1 113 ? 21.727 1.897 -5.559 1.00 97.56 113 ASN A CA 1
ATOM 870 C C . ASN A 1 113 ? 21.262 0.823 -4.571 1.00 97.56 113 ASN A C 1
ATOM 872 O O . ASN A 1 113 ? 21.811 -0.260 -4.634 1.00 97.56 113 ASN A O 1
ATOM 876 N N . ASN A 1 114 ? 20.275 1.072 -3.705 1.00 96.50 114 ASN A N 1
ATOM 877 C CA . ASN A 1 114 ? 19.867 0.151 -2.634 1.00 96.50 114 ASN A CA 1
ATOM 878 C C . ASN A 1 114 ? 18.379 -0.224 -2.708 1.00 96.50 114 ASN A C 1
ATOM 880 O O . ASN A 1 114 ? 17.810 -0.714 -1.733 1.00 96.50 114 ASN A O 1
ATOM 884 N N . MET A 1 115 ? 17.708 0.038 -3.830 1.00 96.31 115 MET A N 1
ATOM 885 C CA . MET A 1 115 ? 16.270 -0.186 -3.950 1.00 96.31 115 MET A CA 1
ATOM 886 C C . MET A 1 115 ? 15.885 -0.513 -5.386 1.00 96.31 115 MET A C 1
ATOM 888 O O . MET A 1 115 ? 16.298 0.173 -6.322 1.00 96.31 115 MET A O 1
ATOM 892 N N . ARG A 1 116 ? 15.025 -1.516 -5.553 1.00 96.50 116 ARG A N 1
ATOM 893 C CA . ARG A 1 116 ? 14.352 -1.817 -6.821 1.00 96.50 116 ARG A CA 1
ATOM 894 C C . ARG A 1 116 ? 12.848 -1.639 -6.682 1.00 96.50 116 ARG A C 1
ATOM 896 O O . ARG A 1 116 ? 12.322 -1.661 -5.574 1.00 96.50 116 ARG A O 1
ATOM 903 N N . GLY A 1 117 ? 12.160 -1.505 -7.802 1.00 95.44 117 GLY A N 1
ATOM 904 C CA . GLY A 1 117 ? 10.704 -1.557 -7.869 1.00 95.44 117 GLY A CA 1
ATOM 905 C C . GLY A 1 117 ? 10.235 -1.814 -9.293 1.00 95.44 117 GLY A C 1
ATOM 906 O O . GLY A 1 117 ? 11.050 -1.846 -10.213 1.00 95.44 117 GLY A O 1
ATOM 907 N N . TYR A 1 118 ? 8.933 -1.994 -9.480 1.00 93.56 118 TYR A N 1
ATOM 908 C CA . TYR A 1 118 ? 8.314 -2.034 -10.800 1.00 93.56 118 TYR A CA 1
ATOM 909 C C . TYR A 1 118 ? 7.847 -0.623 -11.163 1.00 93.56 118 TYR A C 1
ATOM 911 O O . TYR A 1 118 ? 6.985 -0.056 -10.487 1.00 93.56 118 TYR A O 1
ATOM 919 N N . GLN A 1 119 ? 8.454 -0.035 -12.190 1.00 95.38 119 GLN A N 1
ATOM 920 C CA . GLN A 1 119 ? 8.041 1.255 -12.725 1.00 95.38 119 GLN A CA 1
ATOM 921 C C . GLN A 1 119 ? 6.814 1.054 -13.619 1.00 95.38 119 GLN A C 1
ATOM 923 O O . GLN A 1 119 ? 6.804 0.149 -14.451 1.00 95.38 119 GLN A O 1
ATOM 928 N N . LEU A 1 120 ? 5.788 1.878 -13.435 1.00 87.00 120 LEU A N 1
ATOM 929 C CA . LEU A 1 120 ? 4.598 1.960 -14.277 1.00 87.00 120 LEU A CA 1
ATOM 930 C C . LEU A 1 120 ? 4.848 2.888 -15.480 1.00 87.00 120 LEU A C 1
ATOM 932 O O . LEU A 1 120 ? 5.825 3.640 -15.518 1.00 87.00 120 LEU A O 1
ATOM 936 N N . GLU A 1 121 ? 3.958 2.855 -16.473 1.00 86.50 121 GLU A N 1
ATOM 937 C CA . GLU A 1 121 ? 4.068 3.696 -17.680 1.00 86.50 121 GLU A CA 1
ATOM 938 C C . GLU A 1 121 ? 3.924 5.200 -17.387 1.00 86.50 121 GLU A C 1
ATOM 940 O O . GLU A 1 121 ? 4.395 6.042 -18.146 1.00 86.50 121 GLU A O 1
ATOM 945 N N . ASP A 1 122 ? 3.321 5.565 -16.259 1.00 82.12 122 ASP A N 1
ATOM 946 C CA . ASP A 1 122 ? 3.200 6.943 -15.767 1.00 82.12 122 ASP A CA 1
ATOM 947 C C . ASP A 1 122 ? 4.398 7.397 -14.905 1.00 82.12 122 ASP A C 1
ATOM 949 O O . ASP A 1 122 ? 4.375 8.490 -14.333 1.00 82.12 122 ASP A O 1
ATOM 953 N N . CYS A 1 123 ? 5.468 6.593 -14.863 1.00 87.06 123 CYS A N 1
ATOM 954 C CA . CYS A 1 123 ? 6.673 6.759 -14.044 1.00 87.06 123 CYS A CA 1
ATOM 955 C C . CYS A 1 123 ? 6.505 6.527 -12.541 1.00 87.06 123 CYS A C 1
ATOM 957 O O . CYS A 1 123 ? 7.494 6.686 -11.811 1.00 87.06 123 CYS A O 1
ATOM 959 N N . ASP A 1 124 ? 5.319 6.160 -12.063 1.00 88.88 124 ASP A N 1
ATOM 960 C CA . ASP A 1 124 ? 5.150 5.811 -10.661 1.00 88.88 124 ASP A CA 1
ATOM 961 C C . ASP A 1 124 ? 5.734 4.423 -10.374 1.00 88.88 124 ASP A C 1
ATOM 963 O O . ASP A 1 124 ? 6.010 3.621 -11.266 1.00 88.88 124 ASP A O 1
ATOM 967 N N . TRP A 1 125 ? 6.008 4.155 -9.099 1.00 89.94 125 TRP A N 1
ATOM 968 C CA . TRP A 1 125 ? 6.705 2.947 -8.669 1.00 89.94 125 TRP A CA 1
ATOM 969 C C . TRP A 1 125 ? 5.847 2.143 -7.709 1.00 89.94 125 TRP A C 1
ATOM 971 O O . TRP A 1 125 ? 5.454 2.644 -6.652 1.00 89.94 125 TRP A O 1
ATOM 981 N N . ILE A 1 126 ? 5.664 0.870 -8.034 1.00 87.75 126 ILE A N 1
ATOM 982 C CA . ILE A 1 126 ? 5.056 -0.141 -7.168 1.00 87.75 126 ILE A CA 1
ATOM 983 C C . ILE A 1 126 ? 6.092 -1.229 -6.844 1.00 87.75 126 ILE A C 1
ATOM 985 O O . ILE A 1 126 ? 7.212 -1.201 -7.358 1.00 87.75 126 ILE A O 1
ATOM 989 N N . SER A 1 127 ? 5.756 -2.174 -5.963 1.00 88.62 127 SER A N 1
ATOM 990 C CA . SER A 1 127 ? 6.609 -3.344 -5.676 1.00 88.62 127 SER A CA 1
ATOM 991 C C . SER A 1 127 ? 8.026 -2.989 -5.227 1.00 88.62 127 SER A C 1
ATOM 993 O O . SER A 1 127 ? 8.996 -3.629 -5.633 1.00 88.62 127 SER A O 1
ATOM 995 N N . LYS A 1 128 ? 8.162 -1.924 -4.429 1.00 92.50 128 LYS A N 1
ATOM 996 C CA . LYS A 1 128 ? 9.469 -1.459 -3.964 1.00 92.50 128 LYS A CA 1
ATOM 997 C C . LYS A 1 128 ? 10.053 -2.472 -2.987 1.00 92.50 128 LYS A C 1
ATOM 999 O O . LYS A 1 128 ? 9.379 -2.864 -2.043 1.00 92.50 128 LYS A O 1
ATOM 1004 N N . SER A 1 129 ? 11.310 -2.846 -3.179 1.00 89.06 129 SER A N 1
ATOM 1005 C CA . SER A 1 129 ? 12.050 -3.686 -2.241 1.00 89.06 129 SER A CA 1
ATOM 1006 C C . SER A 1 129 ? 13.451 -3.131 -2.025 1.00 89.06 129 SER A C 1
ATOM 1008 O O . SER A 1 129 ? 14.107 -2.685 -2.973 1.00 89.06 129 SER A O 1
ATOM 1010 N N . VAL A 1 130 ? 13.921 -3.184 -0.781 1.00 93.56 130 VAL A N 1
ATOM 1011 C CA . VAL A 1 130 ? 15.299 -2.831 -0.429 1.00 93.56 130 VAL A CA 1
ATOM 1012 C C . VAL A 1 130 ? 16.242 -3.910 -0.964 1.00 93.56 130 VAL A C 1
ATOM 1014 O O . VAL A 1 130 ? 15.951 -5.100 -0.874 1.00 93.56 130 VAL A O 1
ATOM 1017 N N . CYS A 1 131 ? 17.363 -3.491 -1.541 1.00 95.75 131 CYS A N 1
ATOM 1018 C CA . CYS A 1 131 ? 18.450 -4.366 -1.954 1.00 95.75 131 CYS A CA 1
ATOM 1019 C C . CYS A 1 131 ? 19.634 -4.145 -1.006 1.00 95.75 131 CYS A C 1
ATOM 1021 O O . CYS A 1 131 ? 20.410 -3.212 -1.206 1.00 95.75 131 CYS A O 1
ATOM 1023 N N . GLU A 1 132 ? 19.768 -4.989 0.019 1.00 95.50 132 GLU A N 1
ATOM 1024 C CA . GLU A 1 132 ? 20.797 -4.850 1.069 1.00 95.50 132 GLU A CA 1
ATOM 1025 C C . GLU A 1 132 ? 22.226 -4.789 0.516 1.00 95.50 132 GLU A C 1
ATOM 1027 O O . GLU A 1 132 ? 23.071 -4.064 1.033 1.00 95.50 132 GLU A O 1
ATOM 1032 N N . TRP A 1 133 ? 22.477 -5.507 -0.579 1.00 96.62 133 TRP A N 1
ATOM 1033 C CA . TRP A 1 133 ? 23.791 -5.620 -1.221 1.00 96.62 133 TRP A CA 1
ATOM 1034 C C . TRP A 1 133 ? 23.901 -4.788 -2.502 1.00 96.62 133 TRP A C 1
ATOM 1036 O O . TRP A 1 133 ? 24.811 -4.961 -3.315 1.00 96.62 133 TRP A O 1
ATOM 1046 N N . GLY A 1 134 ? 22.957 -3.870 -2.683 1.00 97.25 134 GLY A N 1
ATOM 1047 C CA . GLY A 1 134 ? 22.855 -2.989 -3.829 1.00 97.25 134 GLY A CA 1
ATOM 1048 C C . GLY A 1 134 ? 21.974 -3.532 -4.957 1.00 97.25 134 GLY A C 1
ATOM 1049 O O . GLY A 1 134 ? 21.609 -4.705 -4.987 1.00 97.25 134 GLY A O 1
ATOM 1050 N N . CYS A 1 135 ? 21.606 -2.659 -5.887 1.00 98.00 135 CYS A N 1
ATOM 1051 C CA . CYS A 1 135 ? 20.791 -2.947 -7.060 1.00 98.00 135 CYS A CA 1
ATOM 1052 C C . CYS A 1 135 ? 21.605 -2.694 -8.327 1.00 98.00 135 CYS A C 1
ATOM 1054 O O . CYS A 1 135 ? 22.180 -1.618 -8.492 1.00 98.00 135 CYS A O 1
ATOM 1056 N N . ASN A 1 136 ? 21.634 -3.668 -9.233 1.00 97.38 136 ASN A N 1
ATOM 1057 C CA . ASN A 1 136 ? 22.309 -3.565 -10.520 1.00 97.38 136 ASN A CA 1
ATOM 1058 C C . ASN A 1 136 ? 21.460 -4.211 -11.623 1.00 97.38 136 ASN A C 1
ATOM 1060 O O . ASN A 1 136 ? 20.869 -5.268 -11.416 1.00 97.38 136 ASN A O 1
ATOM 1064 N N . ASN A 1 137 ? 21.389 -3.579 -12.799 1.00 94.62 137 ASN A N 1
ATOM 1065 C CA . ASN A 1 137 ? 20.670 -4.089 -13.973 1.00 94.62 137 ASN A CA 1
ATOM 1066 C C . ASN A 1 137 ? 19.264 -4.622 -13.648 1.00 94.62 137 ASN A C 1
ATOM 1068 O O . ASN A 1 137 ? 18.895 -5.705 -14.090 1.00 94.62 137 ASN A O 1
ATOM 1072 N N . THR A 1 138 ? 18.479 -3.865 -12.870 1.00 95.62 138 THR A N 1
ATOM 1073 C CA . THR A 1 138 ? 17.100 -4.192 -12.433 1.00 95.62 138 THR A CA 1
ATOM 1074 C C . THR A 1 138 ? 16.962 -5.273 -11.350 1.00 95.62 138 THR A C 1
ATOM 1076 O O . THR A 1 138 ? 15.853 -5.533 -10.880 1.00 95.62 138 THR A O 1
ATOM 1079 N N . GLN A 1 139 ? 18.066 -5.869 -10.894 1.00 96.44 139 GLN A N 1
ATOM 1080 C CA . GLN A 1 139 ? 18.077 -6.939 -9.895 1.00 96.44 139 GLN A CA 1
ATOM 1081 C C . GLN A 1 139 ? 18.796 -6.507 -8.611 1.00 96.44 139 GLN A C 1
ATOM 1083 O O . GLN A 1 139 ? 19.730 -5.710 -8.646 1.00 96.44 139 GLN A O 1
ATOM 1088 N N . CYS A 1 140 ? 18.362 -7.035 -7.461 1.00 97.12 140 CYS A N 1
ATOM 1089 C CA . CYS A 1 140 ? 19.146 -6.900 -6.235 1.00 97.12 140 CYS A CA 1
ATOM 1090 C C . CYS A 1 140 ? 20.361 -7.826 -6.328 1.00 97.12 140 CYS A C 1
ATOM 1092 O O . CYS A 1 140 ? 20.216 -8.998 -6.681 1.00 97.12 140 CYS A O 1
ATOM 1094 N N . ASN A 1 141 ? 21.536 -7.308 -5.989 1.00 97.12 141 ASN A N 1
ATOM 1095 C CA . ASN A 1 141 ? 22.744 -8.104 -5.862 1.00 97.12 141 ASN A CA 1
ATOM 1096 C C . ASN A 1 141 ? 22.546 -9.150 -4.763 1.00 97.12 141 ASN A C 1
ATOM 1098 O O . ASN A 1 141 ? 21.909 -8.890 -3.737 1.00 97.12 141 ASN A O 1
ATOM 1102 N N . GLN A 1 142 ? 23.106 -10.335 -4.979 1.00 93.81 142 GLN A N 1
ATOM 1103 C CA . GLN A 1 142 ? 23.151 -11.351 -3.940 1.00 93.81 142 GLN A CA 1
ATOM 1104 C C . GLN A 1 142 ? 24.137 -10.942 -2.849 1.00 93.81 142 GLN A C 1
ATOM 1106 O O . GLN A 1 142 ? 25.087 -10.193 -3.097 1.00 93.81 142 GLN A O 1
ATOM 1111 N N . GLN A 1 143 ? 23.910 -11.465 -1.647 1.00 92.94 143 GLN A N 1
ATOM 1112 C CA . GLN A 1 143 ? 24.866 -11.351 -0.558 1.00 92.94 143 GLN A CA 1
ATOM 1113 C C . GLN A 1 143 ? 26.245 -11.834 -1.034 1.00 92.94 143 GLN A C 1
ATOM 1115 O O . GLN A 1 143 ? 26.330 -12.925 -1.607 1.00 92.94 143 GLN A O 1
ATOM 1120 N N . PRO A 1 144 ? 27.324 -11.052 -0.832 1.00 91.38 144 PRO A N 1
ATOM 1121 C CA . PRO A 1 144 ? 28.664 -11.493 -1.167 1.00 91.38 144 PRO A CA 1
ATOM 1122 C C . PRO A 1 144 ? 28.944 -12.812 -0.453 1.00 91.38 144 PRO A C 1
ATOM 1124 O O . PRO A 1 144 ? 28.811 -12.899 0.770 1.00 91.38 144 PRO A O 1
ATOM 1127 N N . ASN A 1 145 ? 29.344 -13.835 -1.208 1.00 87.75 145 ASN A N 1
ATOM 1128 C CA . ASN A 1 145 ? 29.896 -15.046 -0.620 1.00 87.75 145 ASN A CA 1
ATOM 1129 C C . ASN A 1 145 ? 31.233 -14.673 0.014 1.00 87.75 145 ASN A C 1
ATOM 1131 O O . ASN A 1 145 ? 32.282 -14.696 -0.633 1.00 87.75 145 ASN A O 1
ATOM 1135 N N . PHE A 1 146 ? 31.195 -14.307 1.290 1.00 82.56 146 PHE A N 1
ATOM 1136 C CA . PHE A 1 146 ? 32.381 -14.317 2.117 1.00 82.56 146 PHE A CA 1
ATOM 1137 C C . PHE A 1 146 ? 32.763 -15.785 2.260 1.00 82.56 146 PHE A C 1
ATOM 1139 O O . PHE A 1 146 ? 32.264 -16.488 3.136 1.00 82.56 146 PHE A O 1
ATOM 1146 N N . ASN A 1 147 ? 33.615 -16.267 1.352 1.00 71.38 147 ASN A N 1
ATOM 1147 C CA . ASN A 1 147 ? 34.394 -17.461 1.612 1.00 71.38 147 ASN A CA 1
ATOM 1148 C C . ASN A 1 147 ? 35.190 -17.134 2.866 1.00 71.38 147 ASN A C 1
ATOM 1150 O O . ASN A 1 147 ? 36.206 -16.440 2.809 1.00 71.38 147 ASN A O 1
ATOM 1154 N N . ILE A 1 148 ? 34.668 -17.576 4.006 1.00 63.66 148 ILE A N 1
ATOM 1155 C CA . ILE A 1 148 ? 35.402 -17.634 5.252 1.00 63.66 148 ILE A CA 1
ATOM 1156 C C . ILE A 1 148 ? 36.508 -18.646 4.962 1.00 63.66 148 ILE A C 1
ATOM 1158 O O . ILE A 1 148 ? 36.356 -19.846 5.175 1.00 63.66 148 ILE A O 1
ATOM 1162 N N . SER A 1 149 ? 37.605 -18.181 4.360 1.00 54.47 149 SER A N 1
ATOM 1163 C CA . SER A 1 149 ? 38.864 -18.896 4.423 1.00 54.47 149 SER A CA 1
ATOM 1164 C C . SER A 1 149 ? 39.114 -19.046 5.906 1.00 54.47 149 SER A C 1
ATOM 1166 O O . SER A 1 149 ? 39.361 -18.055 6.594 1.00 54.47 149 SER A O 1
ATOM 1168 N N . ASN A 1 150 ? 38.955 -20.276 6.391 1.00 53.00 150 ASN A N 1
ATOM 1169 C CA . ASN A 1 150 ? 39.316 -20.706 7.729 1.00 53.00 150 ASN A CA 1
ATOM 1170 C C . ASN A 1 150 ? 40.831 -20.537 7.895 1.00 53.00 150 ASN A C 1
ATOM 1172 O O . ASN A 1 150 ? 41.584 -21.504 7.970 1.00 53.00 150 ASN A O 1
ATOM 1176 N N . THR A 1 151 ? 41.299 -19.296 7.942 1.00 49.81 151 THR A N 1
ATOM 1177 C CA . THR A 1 151 ? 42.569 -18.954 8.545 1.00 49.81 151 THR A CA 1
ATOM 1178 C C . THR A 1 151 ? 42.304 -19.035 10.035 1.00 49.81 151 THR A C 1
ATOM 1180 O O . THR A 1 151 ? 41.937 -18.056 10.680 1.00 49.81 151 THR A O 1
ATOM 1183 N N . ILE A 1 152 ? 42.446 -20.247 10.570 1.00 54.88 152 ILE A N 1
ATOM 1184 C CA . ILE A 1 152 ? 42.618 -20.479 11.999 1.00 54.88 152 ILE A CA 1
ATOM 1185 C C . ILE A 1 152 ? 43.980 -19.870 12.350 1.00 54.88 152 ILE A C 1
ATOM 1187 O O . ILE A 1 152 ? 44.990 -20.557 12.476 1.00 54.88 152 ILE A O 1
ATOM 1191 N N . GLN A 1 153 ? 44.045 -18.543 12.429 1.00 47.47 153 GLN A N 1
ATOM 1192 C CA . GLN A 1 153 ? 45.047 -17.906 13.255 1.00 47.47 153 GLN A CA 1
ATOM 1193 C C . GLN A 1 153 ? 44.591 -18.166 14.684 1.00 47.47 153 GLN A C 1
ATOM 1195 O O . GLN A 1 153 ? 43.563 -17.650 15.119 1.00 47.47 153 GLN A O 1
ATOM 1200 N N . ASN A 1 154 ? 45.354 -19.000 15.394 1.00 50.12 154 ASN A N 1
ATOM 1201 C CA . ASN A 1 154 ? 45.355 -19.075 16.852 1.00 50.12 154 ASN A CA 1
ATOM 1202 C C . ASN A 1 154 ? 45.807 -17.718 17.408 1.00 50.12 154 ASN A C 1
ATOM 1204 O O . ASN A 1 154 ? 46.900 -17.561 17.944 1.00 50.12 154 ASN A O 1
ATOM 1208 N N . THR A 1 155 ? 44.976 -16.703 17.231 1.00 47.72 155 THR A N 1
ATOM 1209 C CA . THR A 1 155 ? 45.005 -15.510 18.043 1.00 47.72 155 THR A CA 1
ATOM 1210 C C . THR A 1 155 ? 44.182 -15.879 19.263 1.00 47.72 155 THR A C 1
ATOM 1212 O O . THR A 1 155 ? 42.985 -16.136 19.159 1.00 47.72 155 THR A O 1
ATOM 1215 N N . THR A 1 156 ? 44.828 -15.947 20.422 1.00 53.28 156 THR A N 1
ATOM 1216 C CA . THR A 1 156 ? 44.177 -15.795 21.725 1.00 53.28 156 THR A CA 1
ATOM 1217 C C . THR A 1 156 ? 43.509 -14.421 21.746 1.00 53.28 156 THR A C 1
ATOM 1219 O O . THR A 1 156 ? 44.050 -13.445 22.257 1.00 53.28 156 THR A O 1
ATOM 1222 N N . VAL A 1 157 ? 42.362 -14.332 21.074 1.00 52.00 157 VAL A N 1
ATOM 1223 C CA . VAL A 1 157 ? 41.434 -13.217 21.143 1.00 52.00 157 VAL A CA 1
ATOM 1224 C C . VAL A 1 157 ? 40.822 -13.325 22.526 1.00 52.00 157 VAL A C 1
ATOM 1226 O O . VAL A 1 157 ? 40.200 -14.336 22.854 1.00 52.00 157 VAL A O 1
ATOM 1229 N N . ALA A 1 158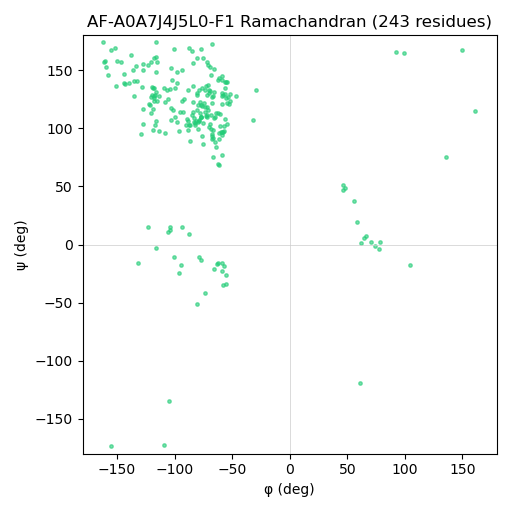 ? 41.084 -12.317 23.354 1.00 58.84 158 ALA A N 1
ATOM 1230 C CA . ALA A 1 158 ? 40.410 -12.154 24.627 1.00 58.84 158 ALA A CA 1
ATOM 1231 C C . ALA A 1 158 ? 38.906 -12.352 24.407 1.00 58.84 158 ALA A C 1
ATOM 1233 O O . ALA A 1 158 ? 38.338 -11.759 23.490 1.00 58.84 158 ALA A O 1
ATOM 1234 N N . GLU A 1 159 ? 38.327 -13.233 25.221 1.00 52.03 159 GLU A N 1
ATOM 1235 C CA . GLU A 1 159 ? 36.910 -13.572 25.288 1.00 52.03 159 GLU A CA 1
ATOM 1236 C C . GLU A 1 159 ? 36.052 -12.349 24.927 1.00 52.03 159 GLU A C 1
ATOM 1238 O O . GLU A 1 159 ? 36.029 -11.377 25.692 1.00 52.03 159 GLU A O 1
ATOM 1243 N N . PRO A 1 160 ? 35.423 -12.319 23.732 1.00 57.12 160 PRO A N 1
ATOM 1244 C CA . PRO A 1 160 ? 34.568 -11.209 23.367 1.00 57.12 160 PRO A CA 1
ATOM 1245 C C . PRO A 1 160 ? 33.460 -11.185 24.404 1.00 57.12 160 PRO A C 1
ATOM 1247 O O . PRO A 1 160 ? 32.672 -12.121 24.490 1.00 57.12 160 PRO A O 1
ATOM 1250 N N . THR A 1 161 ? 33.447 -10.139 25.229 1.00 57.47 161 THR A N 1
ATOM 1251 C CA . THR A 1 161 ? 32.421 -9.922 26.239 1.00 57.47 161 THR A CA 1
ATOM 1252 C C . THR A 1 161 ? 31.086 -9.963 25.509 1.00 57.47 161 THR A C 1
ATOM 1254 O O . THR A 1 161 ? 30.760 -9.046 24.753 1.00 57.47 161 THR A O 1
ATOM 1257 N N . THR A 1 162 ? 30.374 -11.082 25.650 1.00 49.78 162 THR A N 1
ATOM 1258 C CA . THR A 1 162 ? 29.135 -11.388 24.945 1.00 49.78 162 THR A CA 1
ATOM 1259 C C . THR A 1 162 ? 28.144 -10.294 25.289 1.00 49.78 162 THR A C 1
ATOM 1261 O O . THR A 1 162 ? 27.534 -10.305 26.358 1.00 49.78 162 THR A O 1
ATOM 1264 N N . LYS A 1 163 ? 28.031 -9.286 24.416 1.00 67.69 163 LYS A N 1
ATOM 1265 C CA . LYS A 1 163 ? 27.032 -8.238 24.575 1.00 67.69 163 LYS A CA 1
ATOM 1266 C C . LYS A 1 163 ? 25.689 -8.971 24.589 1.00 67.69 163 LYS A C 1
ATOM 1268 O O . LYS A 1 163 ? 25.432 -9.719 23.644 1.00 67.69 163 LYS A O 1
ATOM 1273 N N . PRO A 1 164 ? 24.885 -8.847 25.657 1.00 73.94 164 PRO A N 1
ATOM 1274 C CA . PRO A 1 164 ? 23.665 -9.624 25.789 1.00 73.94 164 PRO A CA 1
ATOM 1275 C C . PRO A 1 164 ? 22.809 -9.396 24.546 1.00 73.94 164 PRO A C 1
ATOM 1277 O O . PRO A 1 164 ? 22.512 -8.249 24.200 1.00 73.94 164 PRO A O 1
ATOM 1280 N N . SER A 1 165 ? 22.488 -10.489 23.846 1.00 79.88 165 SER A N 1
ATOM 1281 C CA . SER A 1 165 ? 21.564 -10.456 22.717 1.00 79.88 165 SER A CA 1
ATOM 1282 C C . SER A 1 165 ? 20.289 -9.765 23.200 1.00 79.88 165 SER A C 1
ATOM 1284 O O . SER A 1 165 ? 19.733 -10.209 24.210 1.00 79.88 165 SER A O 1
ATOM 1286 N N . PRO A 1 166 ? 19.842 -8.673 22.556 1.00 81.69 166 PRO A N 1
ATOM 1287 C CA . PRO A 1 166 ? 18.619 -8.002 22.964 1.00 81.69 166 PRO A CA 1
ATOM 1288 C C . PRO A 1 166 ? 17.471 -9.011 22.964 1.00 81.69 166 PRO A C 1
ATOM 1290 O O . PRO A 1 166 ? 17.404 -9.892 22.102 1.00 81.69 166 PRO A O 1
ATOM 1293 N N . ALA A 1 167 ? 16.606 -8.913 23.974 1.00 88.50 167 ALA A N 1
ATOM 1294 C CA . ALA A 1 167 ? 15.445 -9.782 24.078 1.00 88.50 167 ALA A CA 1
ATOM 1295 C C . ALA A 1 167 ? 14.601 -9.672 22.792 1.00 88.50 167 ALA A C 1
ATOM 1297 O O . ALA A 1 167 ? 14.468 -8.568 22.252 1.00 88.50 167 ALA A O 1
ATOM 1298 N N . PRO A 1 168 ? 14.050 -10.788 22.282 1.00 90.25 168 PRO A N 1
ATOM 1299 C CA . PRO A 1 168 ? 13.216 -10.761 21.089 1.00 90.25 168 PRO A CA 1
ATOM 1300 C C . PRO A 1 168 ? 12.019 -9.827 21.308 1.00 90.25 168 PRO A C 1
ATOM 1302 O O . PRO A 1 168 ? 11.315 -9.929 22.313 1.00 90.25 168 PRO A O 1
ATOM 1305 N N . ILE A 1 169 ? 11.809 -8.898 20.372 1.00 92.62 169 ILE A N 1
ATOM 1306 C CA . ILE A 1 169 ? 10.685 -7.958 20.417 1.00 92.62 169 ILE A CA 1
ATOM 1307 C C . ILE A 1 169 ? 9.399 -8.744 20.114 1.00 92.62 169 ILE A C 1
ATOM 1309 O O . ILE A 1 169 ? 9.361 -9.450 19.104 1.00 92.62 169 ILE A O 1
ATOM 1313 N N . PRO A 1 170 ? 8.343 -8.640 20.943 1.00 94.88 170 PRO A N 1
ATOM 1314 C CA . PRO A 1 170 ? 7.076 -9.316 20.683 1.00 94.88 170 PRO A CA 1
ATOM 1315 C C . PRO A 1 170 ? 6.465 -8.886 19.345 1.00 94.88 170 PRO A C 1
ATOM 1317 O O . PRO A 1 170 ? 6.317 -7.691 19.080 1.00 94.88 170 PRO A O 1
ATOM 1320 N N . GLN A 1 171 ? 6.074 -9.868 18.534 1.00 96.50 171 GLN A N 1
ATOM 1321 C CA . GLN A 1 171 ? 5.402 -9.665 17.253 1.00 96.50 171 GLN A CA 1
ATOM 1322 C C . GLN A 1 171 ? 3.937 -10.099 17.356 1.00 96.50 171 GLN A C 1
ATOM 1324 O O . GLN A 1 171 ? 3.619 -11.164 17.886 1.00 96.50 171 GLN A O 1
ATOM 1329 N N . TYR A 1 172 ? 3.050 -9.265 16.829 1.00 97.94 172 TYR A N 1
ATOM 1330 C CA . TYR A 1 172 ? 1.602 -9.440 16.839 1.00 97.94 172 TYR A CA 1
ATOM 1331 C C . TYR A 1 172 ? 1.075 -9.552 15.409 1.00 97.94 172 TYR A C 1
ATOM 1333 O O . TYR A 1 172 ? 1.732 -9.117 14.463 1.00 97.94 172 TYR A O 1
ATOM 1341 N N . SER A 1 173 ? -0.127 -10.108 15.250 1.00 97.69 173 SER A N 1
ATOM 1342 C CA . SER A 1 173 ? -0.808 -10.207 13.958 1.00 97.69 173 SER A CA 1
ATOM 1343 C C . SER A 1 173 ? -2.224 -9.647 14.048 1.00 97.69 173 SER A C 1
ATOM 1345 O O . SER A 1 173 ? -2.950 -9.940 14.998 1.00 97.69 173 SER A O 1
ATOM 1347 N N . LEU A 1 174 ? -2.619 -8.851 13.054 1.00 98.12 174 LEU A N 1
ATOM 1348 C CA . LEU A 1 174 ? -3.968 -8.306 12.910 1.00 98.12 174 LEU A CA 1
ATOM 1349 C C . LEU A 1 174 ? -4.539 -8.740 11.559 1.00 98.12 174 LEU A C 1
ATOM 1351 O O . LEU A 1 174 ? -3.960 -8.448 10.515 1.00 98.12 174 LEU A O 1
ATOM 1355 N N . LYS A 1 175 ? -5.672 -9.446 11.577 1.00 97.81 175 LYS A N 1
ATOM 1356 C CA . LYS A 1 175 ? -6.354 -9.933 10.368 1.00 97.81 175 LYS A CA 1
ATOM 1357 C C . LYS A 1 175 ? -7.421 -8.942 9.908 1.00 97.81 175 LYS A C 1
ATOM 1359 O O . LYS A 1 175 ? -8.032 -8.255 10.729 1.00 97.81 175 LYS A O 1
ATOM 1364 N N . GLU A 1 176 ? -7.680 -8.884 8.607 1.00 96.69 176 GLU A N 1
ATOM 1365 C CA . GLU A 1 176 ? -8.774 -8.081 8.061 1.00 96.69 176 GLU A CA 1
ATOM 1366 C C . GLU A 1 176 ? -10.123 -8.517 8.656 1.00 96.69 176 GLU A C 1
ATOM 1368 O O . GLU A 1 176 ? -10.355 -9.698 8.911 1.00 96.6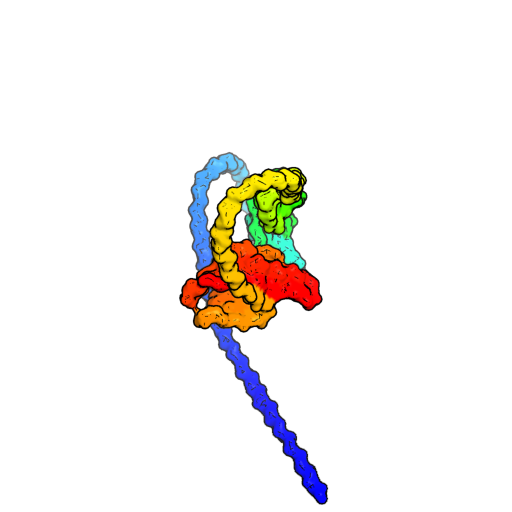9 176 GLU A O 1
ATOM 1373 N N . GLY A 1 177 ? -10.997 -7.546 8.934 1.00 96.00 177 GLY A N 1
ATOM 1374 C CA . GLY A 1 177 ? -12.292 -7.786 9.577 1.00 96.00 177 GLY A CA 1
ATOM 1375 C C . GLY A 1 177 ? -12.218 -8.025 11.089 1.00 96.00 177 GLY A C 1
ATOM 1376 O O . GLY A 1 177 ? -13.259 -8.132 11.732 1.00 96.00 177 GLY A O 1
ATOM 1377 N N . THR A 1 178 ? -11.016 -8.070 11.673 1.00 98.06 178 THR A N 1
ATOM 1378 C CA . THR A 1 178 ? -10.830 -8.152 13.127 1.00 98.06 178 THR A CA 1
ATOM 1379 C C . 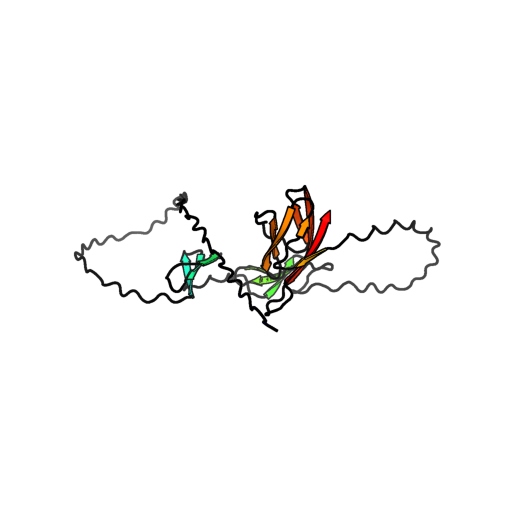THR A 1 178 ? -10.424 -6.804 13.715 1.00 98.06 178 THR A C 1
ATOM 1381 O O . THR A 1 178 ? -9.788 -5.978 13.055 1.00 98.06 178 THR A O 1
ATOM 1384 N N . THR A 1 179 ? -10.792 -6.599 14.977 1.00 98.12 179 THR A N 1
ATOM 1385 C CA . THR A 1 179 ? -10.397 -5.436 15.774 1.00 98.12 179 THR A CA 1
ATOM 1386 C C . THR A 1 179 ? -9.609 -5.927 16.976 1.00 98.12 179 THR A C 1
ATOM 1388 O O . THR A 1 179 ? -10.025 -6.873 17.642 1.00 98.12 179 THR A O 1
ATOM 1391 N N . THR A 1 180 ? -8.492 -5.270 17.264 1.00 98.19 180 THR A N 1
ATOM 1392 C CA . THR A 1 180 ? -7.697 -5.475 18.476 1.00 98.19 180 THR A CA 1
ATOM 1393 C C . THR A 1 180 ? -7.610 -4.173 19.263 1.00 98.19 180 THR A C 1
ATOM 1395 O O . THR A 1 180 ? -7.779 -3.092 18.698 1.00 98.19 180 THR A O 1
ATOM 1398 N N . THR A 1 181 ? -7.346 -4.253 20.560 1.00 98.06 181 THR A N 1
ATOM 1399 C CA . THR A 1 181 ? -7.157 -3.074 21.411 1.00 98.06 181 THR A CA 1
ATOM 1400 C C . THR A 1 181 ? -5.683 -2.973 21.784 1.00 98.06 181 THR A C 1
ATOM 1402 O O . THR A 1 181 ? -5.117 -3.910 22.342 1.00 98.06 181 THR A O 1
ATOM 1405 N N . ILE A 1 182 ? -5.060 -1.840 21.459 1.00 97.56 182 ILE A N 1
ATOM 1406 C CA . ILE A 1 182 ? -3.670 -1.523 21.805 1.00 97.56 182 ILE A CA 1
ATOM 1407 C C . ILE A 1 182 ? -3.705 -0.270 22.675 1.00 97.56 182 ILE A C 1
ATOM 1409 O O . ILE A 1 182 ? -4.188 0.778 22.236 1.00 97.56 182 ILE A O 1
ATOM 1413 N N . GLY A 1 183 ? -3.270 -0.398 23.928 1.00 95.25 183 GLY A N 1
ATOM 1414 C CA . GLY A 1 183 ? -3.486 0.642 24.932 1.00 95.25 183 GLY A CA 1
ATOM 1415 C C . GLY A 1 183 ? -4.982 0.886 25.147 1.00 95.25 183 GLY A C 1
ATOM 1416 O O . GLY A 1 183 ? -5.725 -0.026 25.506 1.00 95.25 183 GLY A O 1
ATOM 1417 N N . SER A 1 184 ? -5.434 2.113 24.880 1.00 96.81 184 SER A N 1
ATOM 1418 C CA . SER A 1 184 ? -6.854 2.510 24.889 1.00 96.81 184 SER A CA 1
ATOM 1419 C C . SER A 1 184 ? -7.449 2.704 23.486 1.00 96.81 184 SER A C 1
ATOM 1421 O O . SER A 1 184 ? -8.558 3.224 23.338 1.00 96.81 184 SER A O 1
ATOM 1423 N N . THR A 1 185 ? -6.723 2.297 22.442 1.00 97.94 185 THR A N 1
ATOM 1424 C CA . THR A 1 185 ? -7.130 2.484 21.047 1.00 97.94 185 THR A CA 1
ATOM 1425 C C . THR A 1 185 ? -7.597 1.167 20.433 1.00 97.94 185 THR A C 1
ATOM 1427 O O . THR A 1 185 ? -6.853 0.189 20.393 1.00 97.94 185 THR A O 1
ATOM 1430 N N . ASN A 1 186 ? -8.814 1.151 19.886 1.00 98.38 186 ASN A N 1
ATOM 1431 C CA . ASN A 1 186 ? -9.292 0.060 19.039 1.00 98.38 186 ASN A CA 1
ATOM 1432 C C . ASN A 1 186 ? -8.723 0.224 17.631 1.00 98.38 186 ASN A C 1
ATOM 1434 O O . ASN A 1 186 ? -8.981 1.236 16.975 1.00 98.38 186 ASN A O 1
ATOM 1438 N N . VAL A 1 187 ? -7.970 -0.775 17.181 1.00 98.44 187 VAL A N 1
ATOM 1439 C CA . VAL A 1 187 ? -7.257 -0.807 15.905 1.00 98.44 187 VAL A CA 1
ATOM 1440 C C . VAL A 1 187 ? -7.800 -1.948 15.047 1.00 98.44 187 VAL A C 1
ATOM 1442 O O . VAL A 1 187 ? -7.867 -3.096 15.479 1.00 98.44 187 VAL A O 1
ATOM 1445 N N . SER A 1 188 ? -8.181 -1.636 13.813 1.00 98.44 188 SER A N 1
ATOM 1446 C CA . SER A 1 188 ? -8.547 -2.614 12.780 1.00 98.44 188 SER A CA 1
ATOM 1447 C C . SER A 1 188 ? -7.958 -2.200 11.433 1.00 98.44 188 SER A C 1
ATOM 1449 O O . SER A 1 188 ? -7.546 -1.052 11.248 1.00 98.44 188 SER A O 1
ATOM 1451 N N . ILE A 1 189 ? -7.896 -3.127 10.479 1.00 98.00 189 ILE A N 1
ATOM 1452 C CA . ILE A 1 189 ? -7.497 -2.804 9.105 1.00 98.00 189 ILE A CA 1
ATOM 1453 C C . ILE A 1 189 ? -8.683 -2.130 8.407 1.00 98.00 189 ILE A C 1
ATOM 1455 O O . ILE A 1 189 ? -9.749 -2.727 8.289 1.00 98.00 189 ILE A O 1
ATOM 1459 N N . TYR A 1 190 ? -8.500 -0.891 7.940 1.00 97.12 190 TYR A N 1
ATOM 1460 C CA . TYR A 1 190 ? -9.521 -0.175 7.167 1.00 97.12 190 TYR A CA 1
ATOM 1461 C C . TYR A 1 190 ? -9.515 -0.615 5.701 1.00 97.12 190 TYR A C 1
ATOM 1463 O O . TYR A 1 190 ? -10.548 -0.938 5.124 1.00 97.12 190 TYR A O 1
ATOM 1471 N N . THR A 1 191 ? -8.336 -0.584 5.085 1.00 94.88 191 THR A N 1
ATOM 1472 C CA . THR A 1 191 ? -8.094 -1.060 3.724 1.00 94.88 191 THR A CA 1
ATOM 1473 C C . THR A 1 191 ? -6.605 -1.297 3.560 1.00 94.88 191 THR A C 1
ATOM 1475 O O . THR A 1 191 ? -5.798 -0.704 4.279 1.00 94.88 191 THR A O 1
ATOM 1478 N N . PHE A 1 192 ? -6.231 -2.144 2.616 1.00 93.94 192 PHE A N 1
ATOM 1479 C CA . PHE A 1 192 ? -4.843 -2.324 2.244 1.00 93.94 192 PHE A CA 1
ATOM 1480 C C . PHE A 1 192 ? -4.712 -2.929 0.854 1.00 93.94 192 PHE A C 1
ATOM 1482 O O . PHE A 1 192 ? -5.608 -3.639 0.386 1.00 93.94 192 PHE A O 1
ATOM 1489 N N . ASP A 1 193 ? -3.588 -2.619 0.221 1.00 89.38 193 ASP A N 1
ATOM 1490 C CA . ASP A 1 193 ? -3.122 -3.229 -1.015 1.00 89.38 193 ASP A CA 1
ATOM 1491 C C . ASP A 1 193 ? -1.903 -4.124 -0.724 1.00 89.38 193 ASP A C 1
ATOM 1493 O O . ASP A 1 193 ? -1.535 -4.365 0.426 1.00 89.38 193 ASP A O 1
ATOM 1497 N N . GLN A 1 194 ? -1.273 -4.628 -1.779 1.00 83.62 194 GLN A N 1
ATOM 1498 C CA . GLN A 1 194 ? -0.089 -5.488 -1.699 1.00 83.62 194 GLN A CA 1
ATOM 1499 C C . GLN A 1 194 ? 1.132 -4.869 -0.987 1.00 83.62 194 GLN A C 1
ATOM 1501 O O . GLN A 1 194 ? 2.041 -5.613 -0.638 1.00 83.62 194 GLN A O 1
ATOM 1506 N N . TYR A 1 195 ? 1.190 -3.549 -0.773 1.00 86.69 195 TYR A N 1
ATOM 1507 C CA . TYR A 1 195 ? 2.373 -2.868 -0.220 1.00 86.69 195 TYR A CA 1
ATOM 1508 C C . TYR A 1 195 ? 2.077 -1.906 0.925 1.00 86.69 195 TYR A C 1
ATOM 1510 O O . TYR A 1 195 ? 3.007 -1.440 1.591 1.00 86.69 195 TYR A O 1
ATOM 1518 N N . ARG A 1 196 ? 0.816 -1.516 1.113 1.00 94.12 196 ARG A N 1
ATOM 1519 C CA . ARG A 1 196 ? 0.446 -0.448 2.039 1.00 94.12 196 ARG A CA 1
ATOM 1520 C C . ARG A 1 196 ? -0.869 -0.740 2.714 1.00 94.12 196 ARG A C 1
ATOM 1522 O O . ARG A 1 196 ? -1.790 -1.260 2.093 1.00 94.12 196 ARG A O 1
ATOM 1529 N N . ILE A 1 197 ? -0.984 -0.295 3.957 1.00 97.31 197 ILE A N 1
ATOM 1530 C CA . ILE A 1 197 ? -2.194 -0.425 4.761 1.00 97.31 197 ILE A CA 1
ATOM 1531 C C . ILE A 1 197 ? -2.694 0.936 5.240 1.00 97.31 197 ILE A C 1
ATOM 1533 O O . ILE A 1 197 ? -1.919 1.874 5.424 1.00 97.31 197 ILE A O 1
ATOM 1537 N N . LYS A 1 198 ? -3.993 1.024 5.506 1.00 97.75 198 LYS A N 1
ATOM 1538 C CA . LYS A 1 198 ? -4.592 2.036 6.373 1.00 97.75 198 LYS A CA 1
ATOM 1539 C C . LYS A 1 198 ? -5.242 1.345 7.556 1.00 97.75 198 LYS A C 1
ATOM 1541 O O . LYS A 1 198 ? -5.981 0.374 7.390 1.00 97.75 198 LYS A O 1
ATOM 1546 N N . LEU A 1 199 ? -5.012 1.887 8.740 1.00 98.12 199 LEU A N 1
ATOM 1547 C CA . LEU A 1 199 ? -5.631 1.437 9.976 1.00 98.12 199 LEU A CA 1
ATOM 1548 C C . LEU A 1 199 ? -6.829 2.324 10.316 1.00 98.12 199 LEU A C 1
ATOM 1550 O O . LEU A 1 199 ? -6.846 3.522 10.021 1.00 98.12 199 LEU A O 1
ATOM 1554 N N . LEU A 1 200 ? -7.833 1.730 10.951 1.00 98.00 200 LEU A N 1
ATOM 1555 C CA . LEU A 1 200 ? -8.917 2.436 11.616 1.00 98.00 200 LEU A CA 1
ATOM 1556 C C . LEU A 1 200 ? -8.634 2.430 13.122 1.00 98.00 200 LEU A C 1
ATOM 1558 O O . LEU A 1 200 ? -8.618 1.367 13.736 1.00 98.00 200 LEU A O 1
ATOM 1562 N N . MET A 1 201 ? -8.413 3.608 13.700 1.00 97.69 201 MET A N 1
ATOM 1563 C CA . MET A 1 201 ? -8.084 3.828 15.111 1.00 97.69 201 MET A CA 1
ATOM 1564 C C . MET A 1 201 ? -9.214 4.626 15.762 1.00 97.69 201 MET A C 1
ATOM 1566 O O . MET A 1 201 ? -9.361 5.814 15.475 1.00 97.69 201 MET A O 1
ATOM 1570 N N . ASN A 1 202 ? -10.045 4.000 16.600 1.00 96.81 202 ASN A N 1
ATOM 1571 C CA . ASN A 1 202 ? -11.220 4.652 17.208 1.00 96.81 202 ASN A CA 1
ATOM 1572 C C . ASN A 1 202 ? -12.078 5.423 16.174 1.00 96.81 202 ASN A C 1
ATOM 1574 O O . ASN A 1 202 ? -12.389 6.600 16.350 1.00 96.81 202 ASN A O 1
ATOM 1578 N N . ASN A 1 203 ? -12.407 4.775 15.052 1.00 94.00 203 ASN A N 1
ATOM 1579 C CA . ASN A 1 203 ? -13.135 5.342 13.903 1.00 94.00 203 ASN A CA 1
ATOM 1580 C C . ASN A 1 203 ? -12.409 6.448 13.110 1.00 94.00 203 ASN A C 1
ATOM 1582 O O . ASN A 1 203 ? -12.998 7.026 12.196 1.00 94.00 203 ASN A O 1
ATOM 1586 N N . ARG A 1 204 ? -11.130 6.728 13.386 1.00 95.56 204 ARG A N 1
ATOM 1587 C CA . ARG A 1 204 ? -10.292 7.617 12.565 1.00 95.56 204 ARG A CA 1
ATOM 1588 C C . ARG A 1 204 ? -9.392 6.809 11.641 1.00 95.56 204 ARG A C 1
ATOM 1590 O O . ARG A 1 204 ? -8.778 5.836 12.063 1.00 95.56 204 ARG A O 1
ATOM 1597 N N . ARG A 1 205 ? -9.310 7.211 10.374 1.00 97.00 205 ARG A N 1
ATOM 1598 C CA . ARG A 1 205 ? -8.464 6.549 9.370 1.00 97.00 205 ARG A CA 1
ATOM 1599 C C . ARG A 1 205 ? -7.039 7.087 9.459 1.00 97.00 205 ARG A C 1
ATOM 1601 O O . ARG A 1 205 ? -6.866 8.299 9.563 1.00 97.00 205 ARG A O 1
ATOM 1608 N N . SER A 1 206 ? -6.046 6.208 9.388 1.00 96.81 206 SER A N 1
ATOM 1609 C CA . SER A 1 206 ? -4.650 6.608 9.212 1.00 96.81 206 SER A CA 1
ATOM 1610 C C . SER A 1 206 ? -4.345 7.016 7.767 1.00 96.81 206 SER A C 1
ATOM 1612 O O . SER A 1 206 ? -5.096 6.707 6.830 1.00 96.81 206 SER A O 1
ATOM 1614 N N . ASP A 1 207 ? -3.178 7.628 7.579 1.00 94.50 207 ASP A N 1
ATOM 1615 C CA . ASP A 1 207 ? -2.508 7.663 6.282 1.00 94.50 207 ASP A CA 1
ATOM 1616 C C . ASP A 1 207 ? -2.028 6.267 5.863 1.00 94.50 207 ASP A C 1
ATOM 1618 O O . ASP A 1 207 ? -2.136 5.293 6.614 1.00 94.50 207 ASP A O 1
ATOM 1622 N N . TRP A 1 208 ? -1.541 6.162 4.627 1.00 93.88 208 TRP A N 1
ATOM 1623 C CA . TRP A 1 208 ? -0.948 4.930 4.114 1.00 93.88 208 TRP A CA 1
ATOM 1624 C C . TRP A 1 208 ? 0.365 4.613 4.835 1.00 93.88 208 TRP A C 1
ATOM 1626 O O . TRP A 1 208 ? 1.281 5.433 4.846 1.00 93.88 208 TRP A O 1
ATOM 1636 N N . ILE A 1 209 ? 0.470 3.399 5.368 1.00 96.25 209 ILE A N 1
ATOM 1637 C CA . ILE A 1 209 ? 1.649 2.882 6.066 1.00 96.25 209 ILE A CA 1
ATOM 1638 C C . ILE A 1 209 ? 2.224 1.738 5.228 1.00 96.25 209 ILE A C 1
ATOM 1640 O O . ILE A 1 209 ? 1.492 0.831 4.839 1.00 96.25 209 ILE A O 1
ATOM 1644 N N . MET A 1 210 ? 3.518 1.799 4.921 1.00 92.62 210 MET A N 1
ATOM 1645 C CA . MET A 1 210 ? 4.251 0.725 4.236 1.00 92.62 210 MET A CA 1
ATOM 1646 C C . MET A 1 210 ? 4.803 -0.279 5.256 1.00 92.62 210 MET A C 1
ATOM 1648 O O . MET A 1 210 ? 4.843 0.006 6.452 1.00 92.62 210 MET A O 1
ATOM 1652 N N . GLU A 1 211 ? 5.294 -1.421 4.788 1.00 92.88 211 GLU A N 1
ATOM 1653 C CA . GLU A 1 211 ? 6.150 -2.298 5.592 1.00 92.88 211 GLU A CA 1
ATOM 1654 C C . GLU A 1 211 ? 7.366 -1.522 6.139 1.00 92.88 211 GLU A C 1
ATOM 1656 O O . GLU A 1 211 ? 7.922 -0.649 5.469 1.00 92.88 211 GLU A O 1
ATOM 1661 N N . ASN A 1 212 ? 7.734 -1.785 7.392 1.00 91.69 212 ASN A N 1
ATOM 1662 C CA . ASN A 1 212 ? 8.659 -1.012 8.236 1.00 91.69 212 ASN A CA 1
ATOM 1663 C C . ASN A 1 212 ? 8.219 0.433 8.549 1.00 91.69 212 ASN A C 1
ATOM 1665 O O . ASN A 1 212 ? 8.915 1.172 9.252 1.00 91.69 212 ASN A O 1
ATOM 1669 N N . GLY A 1 213 ? 7.052 0.849 8.058 1.00 93.19 213 GLY A N 1
ATOM 1670 C CA . GLY A 1 213 ? 6.402 2.090 8.440 1.00 93.19 213 GLY A CA 1
ATOM 1671 C C . GLY A 1 213 ? 5.905 2.031 9.881 1.00 93.19 213 GLY A C 1
ATOM 1672 O O . GLY A 1 213 ? 5.595 0.966 10.417 1.00 93.19 213 GLY A O 1
ATOM 1673 N N . ASN A 1 214 ? 5.818 3.197 10.511 1.00 97.19 214 ASN A N 1
ATOM 1674 C CA . ASN A 1 214 ? 5.339 3.321 11.879 1.00 97.19 214 ASN A CA 1
ATOM 1675 C C . ASN A 1 214 ? 4.213 4.344 11.986 1.00 97.19 214 ASN A C 1
ATOM 1677 O O . ASN A 1 214 ? 4.096 5.253 11.165 1.00 97.19 214 ASN A O 1
ATOM 1681 N N . ILE A 1 215 ? 3.393 4.172 13.016 1.00 97.56 215 ILE A N 1
ATOM 1682 C CA . ILE A 1 215 ? 2.326 5.095 13.374 1.00 97.56 215 ILE A CA 1
ATOM 1683 C C . ILE A 1 215 ? 2.204 5.177 14.892 1.00 97.56 215 ILE A C 1
ATOM 1685 O O . ILE A 1 215 ? 2.288 4.164 15.587 1.00 97.56 215 ILE A O 1
ATOM 1689 N N . THR A 1 216 ? 2.005 6.388 15.401 1.00 97.62 216 THR A N 1
ATOM 1690 C CA . THR A 1 216 ? 1.736 6.629 16.820 1.00 97.62 216 THR A CA 1
ATOM 1691 C C . THR A 1 216 ? 0.233 6.638 17.051 1.00 97.62 216 THR A C 1
ATOM 1693 O O . THR A 1 216 ? -0.500 7.381 16.394 1.00 97.62 216 THR A O 1
ATOM 1696 N N . LEU A 1 217 ? -0.229 5.805 17.979 1.00 97.06 217 LEU A N 1
ATOM 1697 C CA . LEU A 1 217 ? -1.630 5.753 18.370 1.00 97.06 217 LEU A CA 1
ATOM 1698 C C . LEU A 1 217 ? -2.018 6.991 19.192 1.00 97.06 217 LEU A C 1
ATOM 1700 O O . LEU A 1 217 ? -1.163 7.584 19.851 1.00 97.06 217 LEU A O 1
ATOM 1704 N N . PRO A 1 218 ? -3.313 7.355 19.248 1.00 93.62 218 PRO A N 1
ATOM 1705 C CA . PRO A 1 218 ? -3.800 8.388 20.164 1.00 93.62 218 PRO A CA 1
ATOM 1706 C C . PRO A 1 218 ? -3.463 8.122 21.639 1.00 93.62 218 PRO A C 1
ATOM 1708 O O . PRO A 1 218 ? -3.378 9.061 22.424 1.00 93.62 218 PRO A O 1
ATOM 1711 N N . SER A 1 219 ? -3.281 6.853 22.008 1.00 94.44 219 SER A N 1
ATOM 1712 C CA . SER A 1 219 ? -2.867 6.410 23.341 1.00 94.44 219 SER A CA 1
ATOM 1713 C C . SER A 1 21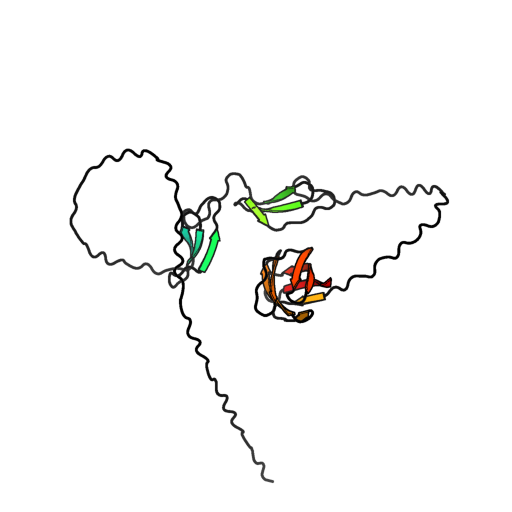9 ? -1.361 6.558 23.615 1.00 94.44 219 SER A C 1
ATOM 1715 O O . SER A 1 219 ? -0.952 6.496 24.770 1.00 94.44 219 SER A O 1
ATOM 1717 N N . GLY A 1 220 ? -0.553 6.854 22.590 1.00 96.69 220 GLY A N 1
ATOM 1718 C CA . GLY A 1 220 ? 0.879 7.151 22.697 1.00 96.69 220 GLY A CA 1
ATOM 1719 C C . GLY A 1 220 ? 1.810 6.019 22.257 1.00 96.69 220 GLY A C 1
ATOM 1720 O O . GLY A 1 220 ? 2.967 6.293 21.949 1.00 96.69 220 GLY A O 1
ATOM 1721 N N . GLU A 1 221 ? 1.327 4.779 22.165 1.00 97.62 221 GLU A N 1
ATOM 1722 C CA . GLU A 1 221 ? 2.128 3.638 21.710 1.00 97.62 221 GLU A CA 1
ATOM 1723 C C . GLU A 1 221 ? 2.478 3.754 20.223 1.00 97.62 221 GLU A C 1
ATOM 1725 O O . GLU A 1 221 ? 1.677 4.230 19.406 1.00 97.62 221 GLU A O 1
ATOM 1730 N N . ARG A 1 222 ? 3.667 3.273 19.849 1.00 97.81 222 ARG A N 1
ATOM 1731 C CA . ARG A 1 222 ? 4.122 3.267 18.459 1.00 97.81 222 ARG A CA 1
ATOM 1732 C C . ARG A 1 222 ? 3.999 1.869 17.874 1.00 97.81 222 ARG A C 1
ATOM 1734 O O . ARG A 1 222 ? 4.676 0.937 18.296 1.00 97.81 222 ARG A O 1
ATOM 1741 N N . ILE A 1 223 ? 3.165 1.735 16.849 1.00 97.88 223 ILE A N 1
ATOM 1742 C CA . ILE A 1 223 ? 3.077 0.513 16.050 1.00 97.88 223 ILE A CA 1
ATOM 1743 C C . ILE A 1 223 ? 4.095 0.603 14.916 1.00 97.88 223 ILE A C 1
ATOM 1745 O O . ILE A 1 223 ? 4.133 1.613 14.212 1.00 97.88 223 ILE A O 1
ATOM 1749 N N . THR A 1 224 ? 4.870 -0.458 14.698 1.00 97.81 224 THR A N 1
ATOM 1750 C CA . THR 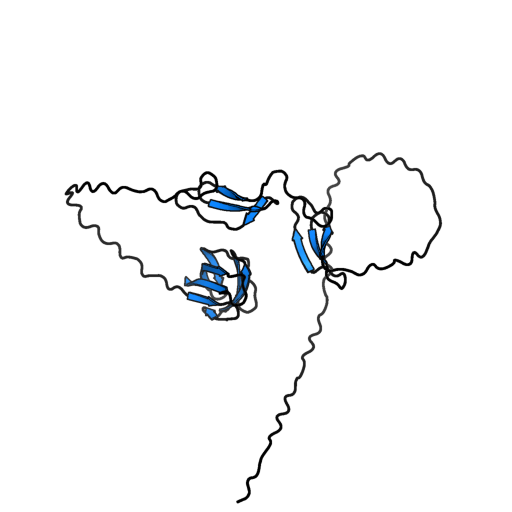A 1 224 ? 5.684 -0.636 13.484 1.00 97.81 224 THR A CA 1
ATOM 1751 C C . THR A 1 224 ? 5.181 -1.845 12.712 1.00 97.81 224 THR A C 1
ATOM 1753 O O . THR A 1 224 ? 5.112 -2.941 13.263 1.00 97.81 224 THR A O 1
ATOM 1756 N N . ILE A 1 225 ? 4.820 -1.650 11.445 1.00 97.88 225 ILE A N 1
ATOM 1757 C CA . ILE A 1 225 ? 4.373 -2.732 10.563 1.00 97.88 225 ILE A CA 1
ATOM 1758 C C . ILE A 1 225 ? 5.601 -3.512 10.125 1.00 97.88 225 ILE A C 1
ATOM 1760 O O . ILE A 1 225 ? 6.484 -2.938 9.500 1.00 97.88 225 ILE A O 1
ATOM 1764 N N . THR A 1 226 ? 5.677 -4.795 10.451 1.00 96.62 226 THR A N 1
ATOM 1765 C CA . THR A 1 226 ? 6.818 -5.635 10.069 1.00 96.62 226 THR A CA 1
ATOM 1766 C C . THR A 1 226 ? 6.562 -6.428 8.802 1.00 96.62 226 THR A C 1
ATOM 1768 O O . THR A 1 226 ? 7.525 -6.793 8.149 1.00 96.62 226 THR A O 1
ATOM 1771 N N . GLU A 1 227 ? 5.297 -6.690 8.462 1.00 94.81 227 GLU A N 1
ATOM 1772 C CA . GLU A 1 227 ? 4.920 -7.484 7.289 1.00 94.81 227 GLU A CA 1
ATOM 1773 C C . GLU A 1 227 ? 3.484 -7.163 6.857 1.00 94.81 227 GLU A C 1
ATOM 1775 O O . GLU A 1 227 ? 2.609 -6.933 7.701 1.00 94.81 227 GLU A O 1
ATOM 1780 N N . ILE A 1 228 ? 3.224 -7.193 5.547 1.00 95.00 228 ILE A N 1
ATOM 1781 C CA . ILE A 1 228 ? 1.881 -7.070 4.965 1.00 95.00 228 ILE A CA 1
ATOM 1782 C C . ILE A 1 228 ? 1.587 -8.332 4.151 1.00 95.00 228 ILE A C 1
ATOM 1784 O O . ILE A 1 228 ? 2.189 -8.573 3.108 1.00 95.00 228 ILE A O 1
ATOM 1788 N N . LEU A 1 229 ? 0.625 -9.130 4.612 1.00 93.00 229 LEU A N 1
ATOM 1789 C CA . LEU A 1 229 ? 0.177 -10.350 3.947 1.00 93.00 229 LEU A CA 1
ATOM 1790 C C . LEU A 1 229 ? -1.088 -10.054 3.142 1.00 93.00 229 LEU A C 1
ATOM 1792 O O . LEU A 1 229 ? -2.176 -9.903 3.704 1.00 93.00 229 LEU A O 1
ATOM 1796 N N . PHE A 1 230 ? -0.947 -9.984 1.818 1.00 91.38 230 PHE A N 1
ATOM 1797 C CA . PHE A 1 230 ? -2.049 -9.722 0.895 1.00 91.38 230 PHE A CA 1
ATOM 1798 C C . PHE A 1 230 ? -2.121 -10.788 -0.200 1.00 91.38 230 PHE A C 1
ATOM 1800 O O . PHE A 1 230 ? -1.227 -10.909 -1.036 1.00 91.38 230 PHE A O 1
ATOM 1807 N N . GLN A 1 231 ? -3.219 -11.539 -0.218 1.00 85.25 231 GLN A N 1
ATOM 1808 C CA . GLN A 1 231 ? -3.528 -12.521 -1.254 1.00 85.25 231 GLN A CA 1
ATOM 1809 C C . GLN A 1 231 ? -4.821 -12.114 -1.975 1.00 85.25 231 GLN A C 1
ATOM 1811 O O . GLN A 1 231 ? -5.849 -11.920 -1.335 1.00 85.25 231 GLN A O 1
ATOM 1816 N N . GLN A 1 232 ? -4.763 -11.960 -3.305 1.00 80.50 232 GLN A N 1
ATOM 1817 C CA . GLN A 1 232 ? -5.862 -11.409 -4.123 1.00 80.50 232 GLN A CA 1
ATOM 1818 C C . GLN A 1 232 ? -7.018 -12.382 -4.401 1.00 80.50 232 GLN A C 1
ATOM 1820 O O . GLN A 1 232 ? -8.058 -11.956 -4.896 1.00 80.50 232 GLN A O 1
ATOM 1825 N N . PHE A 1 233 ? -6.845 -13.678 -4.142 1.00 78.50 233 PHE A N 1
ATOM 1826 C CA . PHE A 1 233 ? -7.871 -14.683 -4.422 1.00 78.50 233 PHE A CA 1
ATOM 1827 C C . PHE A 1 233 ? -8.896 -14.783 -3.283 1.00 78.50 233 PHE A C 1
ATOM 1829 O O . PHE A 1 233 ? -8.611 -14.435 -2.138 1.00 78.50 233 PHE A O 1
ATOM 1836 N N . GLU A 1 234 ? -10.099 -15.271 -3.593 1.00 83.56 234 GLU A N 1
ATOM 1837 C CA . GLU A 1 234 ? -11.162 -15.482 -2.606 1.00 83.56 234 GLU A CA 1
ATOM 1838 C C . GLU A 1 234 ? -10.706 -16.453 -1.504 1.00 83.56 234 GLU A C 1
ATOM 1840 O O . GLU A 1 234 ? -10.195 -17.536 -1.783 1.00 83.56 234 GLU A O 1
ATOM 1845 N N . GLY A 1 235 ? -10.847 -16.047 -0.239 1.00 87.81 235 GLY A N 1
ATOM 1846 C CA . GLY A 1 235 ? -10.313 -16.794 0.907 1.00 87.81 235 GLY A CA 1
ATOM 1847 C C . GLY A 1 235 ? -8.808 -16.612 1.147 1.00 87.81 235 GLY A C 1
ATOM 1848 O O . GLY A 1 235 ? -8.264 -17.207 2.077 1.00 87.81 235 GLY A O 1
ATOM 1849 N N . GLY A 1 236 ? -8.135 -15.781 0.348 1.00 86.62 236 GLY A N 1
ATOM 1850 C CA . GLY A 1 236 ? -6.747 -15.393 0.556 1.00 86.62 236 GLY A CA 1
ATOM 1851 C C . GLY A 1 236 ? -6.526 -14.723 1.912 1.00 86.62 236 GLY A C 1
ATOM 1852 O O . GLY A 1 236 ? -7.371 -13.986 2.425 1.00 86.62 236 GLY A O 1
ATOM 1853 N N . THR A 1 237 ? -5.361 -14.975 2.507 1.00 92.19 237 THR A N 1
ATOM 1854 C CA . THR A 1 237 ? -4.971 -1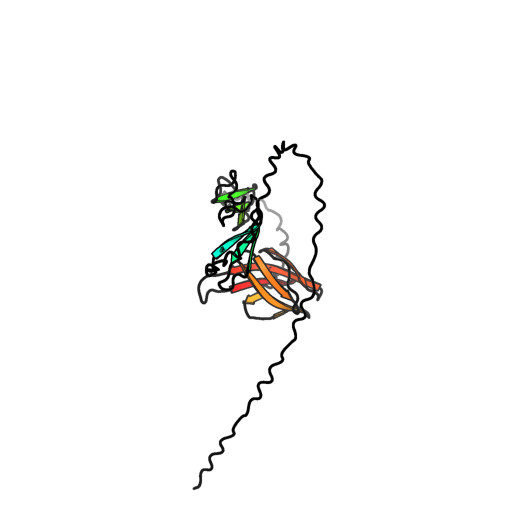4.351 3.770 1.00 92.19 237 THR A CA 1
ATOM 1855 C C . THR A 1 237 ? -4.767 -12.859 3.569 1.00 92.19 237 THR A C 1
ATOM 1857 O O . THR A 1 237 ? -4.020 -12.413 2.696 1.00 92.19 237 THR A O 1
ATOM 1860 N N . ARG A 1 238 ? -5.441 -12.102 4.429 1.00 94.62 238 ARG A N 1
ATOM 1861 C CA . ARG A 1 238 ? -5.428 -10.652 4.451 1.00 94.62 238 ARG A CA 1
ATOM 1862 C C . ARG A 1 238 ? -5.117 -10.183 5.873 1.00 94.62 238 ARG A C 1
ATOM 1864 O O . ARG A 1 238 ? -5.999 -10.170 6.729 1.00 94.62 238 ARG A O 1
ATOM 1871 N N . ALA A 1 239 ? -3.846 -9.899 6.156 1.00 97.62 239 ALA A N 1
ATOM 1872 C CA . ALA A 1 239 ? -3.359 -9.620 7.509 1.00 97.62 239 ALA A CA 1
ATOM 1873 C C . ALA A 1 239 ? -2.082 -8.769 7.517 1.00 97.62 239 ALA A C 1
ATOM 1875 O O . ALA A 1 239 ? -1.415 -8.611 6.500 1.00 97.62 239 ALA A O 1
ATOM 1876 N N . ILE A 1 240 ? -1.723 -8.256 8.690 1.00 97.94 240 ILE A N 1
ATOM 1877 C CA . ILE A 1 240 ? -0.443 -7.588 8.939 1.00 97.94 240 ILE A CA 1
ATOM 1878 C C . ILE A 1 240 ? 0.245 -8.209 10.149 1.00 97.94 240 ILE A C 1
ATOM 1880 O O . ILE A 1 240 ? -0.429 -8.653 11.085 1.00 97.94 240 ILE A O 1
ATOM 1884 N N . SER A 1 241 ? 1.572 -8.176 10.144 1.00 98.06 241 SER A N 1
ATOM 1885 C CA . SER A 1 241 ? 2.390 -8.377 11.338 1.00 98.06 241 SER A CA 1
ATOM 1886 C C . SER A 1 241 ? 2.892 -7.025 11.842 1.00 98.06 241 SER A C 1
ATOM 1888 O O . SER A 1 241 ? 3.211 -6.139 11.043 1.00 98.06 241 SER A O 1
ATOM 1890 N N . TYR A 1 242 ? 2.948 -6.836 13.159 1.00 98.25 242 TYR A N 1
ATOM 1891 C CA . TYR A 1 242 ? 3.408 -5.582 13.751 1.00 98.25 242 TYR A CA 1
ATOM 1892 C C . TYR A 1 242 ? 4.080 -5.772 15.113 1.00 98.25 242 TYR A C 1
ATOM 1894 O O . TYR A 1 242 ? 3.837 -6.752 15.816 1.00 98.25 242 TYR A O 1
ATOM 1902 N N . THR A 1 243 ? 4.905 -4.803 15.505 1.00 98.00 243 THR A N 1
ATOM 1903 C CA . THR A 1 243 ? 5.474 -4.680 16.856 1.00 98.00 243 THR A CA 1
ATOM 1904 C C . THR A 1 243 ? 4.963 -3.410 17.529 1.00 98.00 243 THR A C 1
ATOM 1906 O O . THR A 1 243 ? 4.523 -2.473 16.856 1.00 98.00 243 THR A O 1
ATOM 1909 N N . ILE A 1 244 ? 4.991 -3.391 18.862 1.00 97.50 244 ILE A N 1
ATOM 1910 C CA . ILE A 1 244 ? 4.617 -2.233 19.682 1.00 97.50 244 ILE A CA 1
ATOM 1911 C C . ILE A 1 244 ? 5.864 -1.775 20.438 1.00 97.50 244 ILE A C 1
ATOM 1913 O O . ILE A 1 244 ? 6.554 -2.607 21.034 1.00 97.50 244 ILE A O 1
ATOM 1917 N N . GLN A 1 245 ? 6.142 -0.474 20.390 1.00 93.81 245 GLN A N 1
ATOM 1918 C CA . GLN A 1 245 ? 7.224 0.200 21.111 1.00 93.81 245 GLN A CA 1
ATOM 1919 C C . GLN A 1 245 ? 6.678 1.327 21.982 1.00 93.81 245 GLN A C 1
ATOM 1921 O O . GLN A 1 245 ? 5.702 1.991 21.549 1.00 93.81 245 GLN A O 1
#

Sequence (245 aa):
MKKEVIIATIILFLIGCTIPIQETGKAYFVENIENNTINITQNQSNKEINKTKNDETISTPCEQQWRCISPAIKALQLNNCSFSERVSCKNGCFNDTCIPSSTCTAGFKCINNNMRGYQLEDCDWISKSVCEWGCNNTQCNQQPNFNISNTIQNTTVAEPTTKPSPAPIPQYSLKEGTTTTIGSTNVSIYTFDQYRIKLLMNNRRSDWIMENGNITLPSGERITITEILFQQFEGGTRAISYTIQ

Secondary structure (DSSP, 8-state):
-----------------------------------------------------------PPPP-EEEEEETTEEEEE-TTS-EEEEEE-TT-EETTEEPPPTT---EEEEEETTEEEEE-TTS-EEEEEE-TT-EETTEEPPPP------------------PPPPPPPPEEEEETT-EEEETTEEEEEEEE-SSEEEEEETTEEPPPEETT-EEE-TTSPEEEEEEEEE--STT--EEEEEEE-

Mean predicted aligned error: 17.6 Å

Foldseek 3Di:
DDDDDDDDDDDDDPPDDDDDDDDDDPDDDDDPDPDPDDPDDDPDDDDDDDDDDPDPPPPDQWDFDWADPDQFKIFTQHRVRDTDDIDGQPCGDDPSRRDFDPPDDFQWDAPDFFWIFTQDSNRDTDRIDGQPQTDDPSDRDDDPPPPPPPPPPPDPPPDPPPPPDPDDFDKDKAFAPDWDQDQNWIWHWPDDDPFWTWIQTVNDIDDTAGAQGWDAHPNGKIKGWPDAQDDPDVVGTGMTMIGID

Radius of gyration: 30.4 Å; Cα contacts (8 Å, |Δi|>4): 373; chains: 1; bounding box: 96×75×68 Å

Nearest PDB structures (foldseek):
  5nxh-assembly1_C  TM=8.783E-02  e=5.840E+00  Tequatrovirus T4

pLDDT: mean 81.44, std 19.17, range [41.22, 98.44]